Protein AF-0000000082935701 (afdb_homodimer)

Solvent-accessible surface area (backbone atoms only — not comparable to full-atom values): 13675 Å² total; per-residue (Å²): 105,69,60,59,51,46,51,50,31,22,51,53,10,19,49,43,15,54,61,69,67,45,56,77,86,45,27,63,55,6,9,49,32,9,20,53,17,44,50,48,26,49,54,32,44,73,70,68,43,54,66,47,59,21,41,17,54,14,29,18,51,18,32,39,51,16,45,51,49,17,63,75,65,72,42,70,40,62,57,29,31,47,18,21,42,45,57,72,37,47,13,37,37,44,42,46,17,55,50,21,55,68,70,64,35,52,72,61,12,50,55,27,44,50,51,33,49,48,45,51,48,21,32,37,50,12,36,52,51,24,50,51,51,52,51,51,52,50,51,51,52,50,50,51,51,55,68,74,92,106,70,62,59,50,45,52,49,31,20,50,52,9,21,49,44,16,52,60,68,66,44,55,76,86,45,27,64,54,7,8,49,30,9,20,54,18,45,51,47,25,50,53,33,43,73,72,67,42,54,67,49,58,20,41,18,53,15,30,19,51,18,32,38,51,18,46,50,49,16,64,74,66,73,42,72,41,63,55,29,30,49,18,23,42,44,55,72,36,46,12,39,37,44,41,46,17,55,50,21,53,68,68,64,37,51,72,60,13,50,55,28,42,49,51,34,50,49,45,50,47,21,33,37,50,12,37,51,50,24,49,50,51,52,51,52,52,50,50,50,52,51,50,51,52,54,69,72,94

Sequence (298 aa):
MWIQQVITSFIASAAFGVLFNAPKNSLIKCGFVGMVGWMIYFILVEYKFDLIIATYLAAFFIAFISQFFARRYKTPIIIFSVAGIIPLVPGGLAYDAMRNIVSNEYNFAIESAVKVFLISGAIAIGLVSSEVVNQVMRKIQYRFKRIEGMWIQQVITSFIASAAFGVLFNAPKNSLIKCGFVGMVGWMIYFILVEYKFDLIIATYLAAFFIAFISQFFARRYKTPIIIFSVAGIIPLVPGGLAYDAMRNIVSNEYNFAIESAVKVFLISGAIAIGLVSSEVVNQVMRKIQYRFKRIEG

pLDDT: mean 89.02, std 7.18, range [57.53, 98.31]

InterPro domains:
  IPR024528 Threonine/Serine exporter, ThrE [PF12821] (5-132)
  IPR050539 ThrE Dicarboxylate/Amino Acid Exporter [PTHR34390] (2-140)

Organism: NCBI:txid1808955

Structure (mmCIF, N/CA/C/O backbone):
data_AF-0000000082935701-model_v1
#
loop_
_entity.id
_entity.type
_entity.pdbx_description
1 polymer 'Threonine/serine exporter'
#
loop_
_atom_site.group_PDB
_atom_site.id
_atom_site.type_symbol
_atom_site.label_atom_id
_atom_site.label_alt_id
_atom_site.label_comp_id
_atom_site.label_asym_id
_atom_site.label_entity_id
_atom_site.label_seq_id
_atom_site.pdbx_PDB_ins_code
_atom_site.Cartn_x
_atom_site.Cartn_y
_atom_site.Cartn_z
_atom_site.occupancy
_atom_site.B_iso_or_equiv
_atom_site.auth_seq_id
_atom_site.auth_comp_id
_atom_site.auth_asym_id
_atom_site.auth_atom_id
_atom_site.pdbx_PDB_model_num
ATOM 1 N N . MET A 1 1 ? -9.102 -22.625 11.367 1 72.62 1 MET A N 1
ATOM 2 C CA . MET A 1 1 ? -9.008 -22.094 10.008 1 72.62 1 MET A CA 1
ATOM 3 C C . MET A 1 1 ? -9.375 -20.609 9.977 1 72.62 1 MET A C 1
ATOM 5 O O . MET A 1 1 ? -8.5 -19.75 9.805 1 72.62 1 MET A O 1
ATOM 9 N N . TRP A 1 2 ? -10.539 -20.328 10.516 1 77.62 2 TRP A N 1
ATOM 10 C CA . TRP A 1 2 ? -11.031 -18.953 10.508 1 77.62 2 TRP A CA 1
ATOM 11 C C . TRP A 1 2 ? -10.227 -18.078 11.469 1 77.62 2 TRP A C 1
ATOM 13 O O . TRP A 1 2 ? -9.875 -16.938 11.141 1 77.62 2 TRP A O 1
ATOM 23 N N . ILE A 1 3 ? -9.758 -18.766 12.516 1 83.94 3 ILE A N 1
ATOM 24 C CA . ILE A 1 3 ? -9.039 -18.016 13.539 1 83.94 3 ILE A CA 1
ATOM 25 C C . ILE A 1 3 ? -7.66 -17.609 13.016 1 83.94 3 ILE A C 1
ATOM 27 O O . ILE A 1 3 ? -7.199 -16.5 13.266 1 83.94 3 ILE A O 1
ATOM 31 N N . GLN A 1 4 ? -7.039 -18.562 12.383 1 83.44 4 GLN A N 1
ATOM 32 C CA . GLN A 1 4 ? -5.73 -18.266 11.812 1 83.44 4 GLN A CA 1
ATOM 33 C C . GLN A 1 4 ? -5.812 -17.109 10.812 1 83.44 4 GLN A C 1
ATOM 35 O O . GLN A 1 4 ? -4.926 -16.266 10.766 1 83.44 4 GLN A O 1
ATOM 40 N N . GLN A 1 5 ? -6.945 -17.062 10.117 1 84.5 5 GLN A N 1
ATOM 41 C CA . GLN A 1 5 ? -7.148 -16 9.133 1 84.5 5 GLN A CA 1
ATOM 42 C C . GLN A 1 5 ? -7.316 -14.641 9.812 1 84.5 5 GLN A C 1
ATOM 44 O O . GLN A 1 5 ? -6.773 -13.641 9.352 1 84.5 5 GLN A O 1
ATOM 49 N N . VAL A 1 6 ? -8.008 -14.734 10.859 1 91.2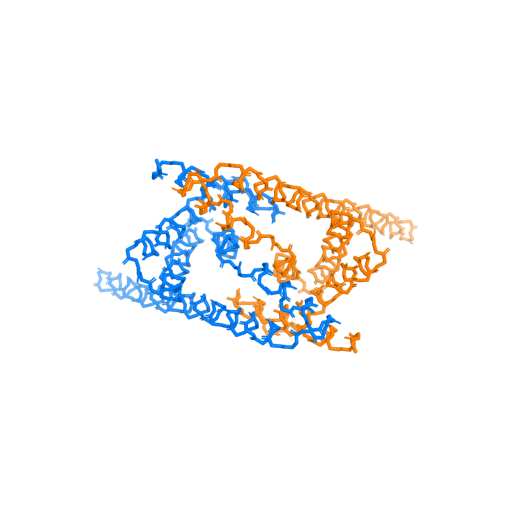5 6 VAL A N 1
ATOM 50 C CA . VAL A 1 6 ? -8.289 -13.516 11.602 1 91.25 6 VAL A CA 1
ATOM 51 C C . VAL A 1 6 ? -7 -12.977 12.219 1 91.25 6 VAL A C 1
ATOM 53 O O . VAL A 1 6 ? -6.676 -11.789 12.062 1 91.25 6 VAL A O 1
ATOM 56 N N . ILE A 1 7 ? -6.211 -13.766 12.742 1 90.56 7 ILE A N 1
ATOM 57 C CA . ILE A 1 7 ? -5.008 -13.367 13.461 1 90.56 7 ILE A CA 1
ATOM 58 C C . ILE A 1 7 ? -3.93 -12.938 12.469 1 90.56 7 ILE A C 1
ATOM 60 O O . ILE A 1 7 ? -3.311 -11.883 12.633 1 90.56 7 ILE A O 1
ATOM 64 N N . THR A 1 8 ? -3.768 -13.727 11.469 1 87.5 8 THR A N 1
ATOM 65 C CA . THR A 1 8 ? -2.699 -13.438 10.523 1 87.5 8 THR A CA 1
ATOM 66 C C . THR A 1 8 ? -3.004 -12.172 9.734 1 87.5 8 THR A C 1
ATOM 68 O O . THR A 1 8 ? -2.102 -11.383 9.438 1 87.5 8 THR A O 1
ATOM 71 N N . SER A 1 9 ? -4.305 -11.992 9.391 1 91 9 SER A N 1
ATOM 72 C CA . SER A 1 9 ? -4.656 -10.781 8.648 1 91 9 SER A CA 1
ATOM 73 C C . SER A 1 9 ? -4.535 -9.547 9.531 1 91 9 SER A C 1
ATOM 75 O O . SER A 1 9 ? -4.129 -8.477 9.062 1 91 9 SER A O 1
ATOM 77 N N . PHE A 1 10 ? -4.824 -9.688 10.812 1 94.19 10 PHE A N 1
ATOM 78 C CA . PHE A 1 10 ? -4.648 -8.586 11.758 1 94.19 10 PHE A CA 1
ATOM 79 C C . PHE A 1 10 ? -3.176 -8.211 11.875 1 94.19 10 PHE A C 1
ATOM 81 O O . PHE A 1 10 ? -2.822 -7.035 11.766 1 94.19 10 PHE A O 1
ATOM 88 N N . ILE A 1 11 ? -2.375 -9.164 12.039 1 90.5 11 ILE A N 1
ATOM 89 C CA . ILE A 1 11 ? -0.949 -8.945 12.242 1 90.5 11 ILE A CA 1
ATOM 90 C C . ILE A 1 11 ? -0.329 -8.367 10.977 1 90.5 11 ILE A C 1
ATOM 92 O O . ILE A 1 11 ? 0.47 -7.43 11.039 1 90.5 11 ILE A O 1
ATOM 96 N N . ALA A 1 12 ? -0.693 -8.984 9.82 1 87.94 12 ALA A N 1
ATOM 97 C CA . ALA A 1 12 ? -0.162 -8.508 8.547 1 87.94 12 ALA A CA 1
ATOM 98 C C . ALA A 1 12 ? -0.506 -7.039 8.32 1 87.94 12 ALA A C 1
ATOM 100 O O . ALA A 1 12 ? 0.359 -6.242 7.953 1 87.94 12 ALA A O 1
ATOM 101 N N . SER A 1 13 ? -1.731 -6.684 8.547 1 91.94 13 SER A N 1
ATOM 102 C CA . SER A 1 13 ? -2.18 -5.309 8.336 1 91.94 13 SER A CA 1
ATOM 103 C C . SER A 1 13 ? -1.521 -4.359 9.328 1 91.94 13 SER A C 1
ATOM 105 O O . SER A 1 13 ? -1.096 -3.262 8.961 1 91.94 13 SER A O 1
ATOM 107 N N . ALA A 1 14 ? -1.389 -4.766 10.562 1 93.75 14 ALA A N 1
ATOM 108 C CA . ALA A 1 14 ? -0.714 -3.949 11.57 1 93.75 14 ALA A CA 1
ATOM 109 C C . ALA A 1 14 ? 0.758 -3.752 11.219 1 93.75 14 ALA A C 1
ATOM 111 O O . ALA A 1 14 ? 1.315 -2.674 11.438 1 93.75 14 ALA A O 1
ATOM 112 N N . ALA A 1 15 ? 1.338 -4.766 10.734 1 89.38 15 ALA A N 1
ATOM 113 C CA . ALA A 1 15 ? 2.746 -4.699 10.352 1 89.38 15 ALA A CA 1
ATOM 114 C C . ALA A 1 15 ? 2.967 -3.662 9.25 1 89.38 15 ALA A C 1
ATOM 116 O O . ALA A 1 15 ? 3.9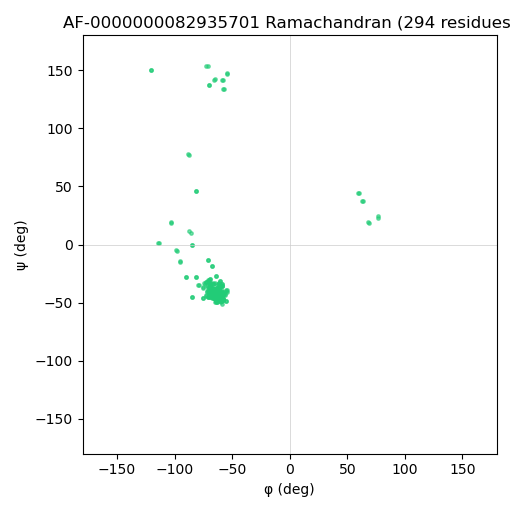69 -2.943 9.266 1 89.38 15 ALA A O 1
ATOM 117 N N . PHE A 1 16 ? 2.039 -3.57 8.336 1 87.5 16 PHE A N 1
ATOM 118 C CA . PHE A 1 16 ? 2.166 -2.572 7.285 1 87.5 16 PHE A CA 1
ATOM 119 C C . PHE A 1 16 ? 1.954 -1.169 7.836 1 87.5 16 PHE A C 1
ATOM 121 O O . PHE A 1 16 ? 2.555 -0.207 7.352 1 87.5 16 PHE A O 1
ATOM 128 N N . GLY A 1 17 ? 1.111 -1.075 8.859 1 89.31 17 GLY A N 1
ATOM 129 C CA . GLY A 1 17 ? 1.038 0.189 9.57 1 89.31 17 GLY A CA 1
ATOM 130 C C . GLY A 1 17 ? 2.369 0.621 10.156 1 89.31 17 GLY A C 1
ATOM 131 O O . GLY A 1 17 ? 2.752 1.787 10.047 1 89.31 17 GLY A O 1
ATOM 132 N N . VAL A 1 18 ? 3.045 -0.346 10.688 1 88.19 18 VAL A N 1
ATOM 133 C CA . VAL A 1 18 ? 4.352 -0.07 11.266 1 88.19 18 VAL A CA 1
ATOM 134 C C . VAL A 1 18 ? 5.34 0.318 10.164 1 88.19 18 VAL A C 1
ATOM 136 O O . VAL A 1 18 ? 6.129 1.249 10.336 1 88.19 18 VAL A O 1
ATOM 139 N N . LEU A 1 19 ? 5.254 -0.322 9.086 1 85.12 19 LEU A N 1
ATOM 140 C CA . LEU A 1 19 ? 6.156 -0.119 7.957 1 85.12 19 LEU A CA 1
ATOM 141 C C . LEU A 1 19 ? 6.055 1.308 7.43 1 85.12 19 LEU A C 1
ATOM 143 O O . LEU A 1 19 ? 7.055 1.885 6.992 1 85.12 19 LEU A O 1
ATOM 147 N N . PHE A 1 20 ? 4.898 1.834 7.52 1 83.56 20 PHE A N 1
ATOM 148 C CA . PHE A 1 20 ? 4.688 3.166 6.965 1 83.56 20 PHE A CA 1
ATOM 149 C C . PHE A 1 20 ? 4.652 4.215 8.07 1 83.56 20 PHE A C 1
ATOM 151 O O . PHE A 1 20 ? 4.098 5.301 7.883 1 83.56 20 PHE A O 1
ATOM 158 N N . ASN A 1 21 ? 5.184 3.836 9.203 1 83 21 ASN A N 1
ATOM 159 C CA . ASN A 1 21 ? 5.391 4.738 10.336 1 83 21 ASN A CA 1
ATOM 160 C C . ASN A 1 21 ? 4.07 5.281 10.867 1 83 21 ASN A C 1
ATOM 162 O O . ASN A 1 21 ? 3.975 6.457 11.227 1 83 21 ASN A O 1
ATOM 166 N N . ALA A 1 22 ? 3.086 4.449 10.867 1 86.31 22 ALA A N 1
ATOM 167 C CA . ALA A 1 22 ? 1.828 4.832 11.508 1 86.31 22 ALA A CA 1
ATOM 168 C C . ALA A 1 22 ? 2.006 5 13.016 1 86.31 22 ALA A C 1
ATOM 170 O O . ALA A 1 22 ? 2.773 4.266 13.641 1 86.31 22 ALA A O 1
ATOM 171 N N . PRO A 1 23 ? 1.3 6.027 13.539 1 88.38 23 PRO A N 1
ATOM 172 C CA . PRO A 1 23 ? 1.391 6.199 14.992 1 88.38 23 PRO A CA 1
ATOM 173 C C . PRO A 1 23 ? 1.025 4.934 15.758 1 88.38 23 PRO A C 1
ATOM 175 O O . PRO A 1 23 ? 0.127 4.191 15.352 1 88.38 23 PRO A O 1
ATOM 178 N N . LYS A 1 24 ? 1.647 4.719 16.891 1 90.69 24 LYS A N 1
ATOM 179 C CA . LYS A 1 24 ? 1.489 3.514 17.703 1 90.69 24 LYS A CA 1
ATOM 180 C C . LYS A 1 24 ? 0.023 3.271 18.047 1 90.69 24 LYS A C 1
ATOM 182 O O . LYS A 1 24 ? -0.449 2.133 18.016 1 90.69 24 LYS A O 1
ATOM 187 N N . ASN A 1 25 ? -0.672 4.328 18.328 1 92.31 25 ASN A N 1
ATOM 188 C CA . ASN A 1 25 ? -2.074 4.211 18.719 1 92.31 25 ASN A CA 1
ATOM 189 C C . ASN A 1 25 ? -2.951 3.809 17.531 1 92.31 25 ASN A C 1
ATOM 191 O O . ASN A 1 25 ? -4.09 3.371 17.719 1 92.31 25 ASN A O 1
ATOM 195 N N . SER A 1 26 ? -2.412 3.895 16.328 1 94.12 26 SER A N 1
ATOM 196 C CA . SER A 1 26 ? -3.191 3.605 15.133 1 94.12 26 SER A CA 1
ATOM 197 C C . SER A 1 26 ? -2.949 2.182 14.648 1 94.12 26 SER A C 1
ATOM 199 O O . SER A 1 26 ? -3.695 1.672 13.812 1 94.12 26 SER A O 1
ATOM 201 N N . LEU A 1 27 ? -2.025 1.479 15.273 1 95.31 27 LEU A N 1
ATOM 202 C CA . LEU A 1 27 ? -1.603 0.181 14.758 1 95.31 27 LEU A CA 1
ATOM 203 C C . LEU A 1 27 ? -2.691 -0.866 14.961 1 95.31 27 LEU A C 1
ATOM 205 O O . LEU A 1 27 ? -2.922 -1.709 14.094 1 95.31 27 LEU A O 1
ATOM 209 N N . ILE A 1 28 ? -3.297 -0.764 16.109 1 96.56 28 ILE A N 1
ATOM 210 C CA . ILE A 1 28 ? -4.383 -1.7 16.375 1 96.56 28 ILE A CA 1
ATOM 211 C C . ILE A 1 28 ? -5.531 -1.455 15.406 1 96.56 28 ILE A C 1
ATOM 213 O O . ILE A 1 28 ? -6.145 -2.402 14.906 1 96.56 28 ILE A O 1
ATOM 217 N N . LYS A 1 29 ? -5.75 -0.181 15.148 1 97.12 29 LYS A N 1
ATOM 218 C CA . LYS A 1 29 ? -6.809 0.191 14.211 1 97.12 29 LYS A CA 1
ATOM 219 C C . LYS A 1 29 ? -6.469 -0.255 12.789 1 97.12 29 LYS A C 1
ATOM 221 O O . LYS A 1 29 ? -7.344 -0.71 12.055 1 97.12 29 LYS A O 1
ATOM 226 N N . CYS A 1 30 ? -5.238 -0.169 12.438 1 96.31 30 CYS A N 1
ATOM 227 C CA . CYS A 1 30 ? -4.785 -0.656 11.133 1 96.31 30 CYS A CA 1
ATOM 228 C C . CYS A 1 30 ? -5.008 -2.158 11.008 1 96.31 30 CYS A C 1
ATOM 230 O O . CYS A 1 30 ? -5.496 -2.631 9.977 1 96.31 30 CYS A O 1
ATOM 232 N N . GLY A 1 31 ? -4.613 -2.861 12.094 1 96.75 31 GLY A N 1
ATOM 233 C CA . GLY A 1 31 ? -4.828 -4.297 12.109 1 96.75 31 GLY A CA 1
ATOM 234 C C . GLY A 1 31 ? -6.289 -4.684 11.953 1 96.75 31 GLY A C 1
ATOM 235 O O . GLY A 1 31 ? -6.617 -5.605 11.203 1 96.75 31 GLY A O 1
ATOM 236 N N . PHE A 1 32 ? -7.102 -3.945 12.648 1 97.69 32 PHE A N 1
ATOM 237 C CA . PHE A 1 32 ? -8.531 -4.234 12.625 1 97.69 32 PHE A CA 1
ATOM 238 C C . PHE A 1 32 ? -9.102 -4.012 11.227 1 97.69 32 PHE A C 1
ATOM 240 O O . PHE A 1 32 ? -9.859 -4.844 10.719 1 97.69 32 PHE A O 1
ATOM 247 N N . VAL A 1 33 ? -8.766 -2.92 10.633 1 97.56 33 VAL A N 1
ATOM 248 C CA . VAL A 1 33 ? -9.266 -2.557 9.312 1 97.56 33 VAL A CA 1
ATOM 249 C C . VAL A 1 33 ? -8.867 -3.627 8.297 1 97.56 33 VAL A C 1
ATOM 251 O O . VAL A 1 33 ? -9.695 -4.082 7.504 1 97.56 33 VAL A O 1
ATOM 254 N N . GLY A 1 34 ? -7.609 -4.016 8.344 1 95.5 34 GLY A N 1
ATOM 255 C CA . GLY A 1 34 ? -7.133 -5.043 7.43 1 95.5 34 GLY A CA 1
ATOM 256 C C . GLY A 1 34 ? -7.766 -6.398 7.672 1 95.5 34 GLY A C 1
ATOM 257 O O . GLY A 1 34 ? -8.078 -7.125 6.727 1 95.5 34 GLY A O 1
ATOM 258 N N . MET A 1 35 ? -7.91 -6.703 8.906 1 95.81 35 MET A N 1
ATOM 259 C CA . MET A 1 35 ? -8.531 -7.965 9.289 1 95.81 35 MET A CA 1
ATOM 260 C C . MET A 1 35 ? -9.953 -8.055 8.734 1 95.81 35 MET A C 1
ATOM 262 O O . MET A 1 35 ? -10.336 -9.078 8.148 1 95.81 35 MET A O 1
ATOM 266 N N . VAL A 1 36 ? -10.727 -7.02 8.93 1 97.12 36 VAL A N 1
ATOM 267 C CA . VAL A 1 36 ? -12.102 -7.004 8.453 1 97.12 36 VAL A CA 1
ATOM 268 C C . VAL A 1 36 ? -12.133 -7.125 6.934 1 97.12 36 VAL A C 1
ATOM 270 O O . VAL A 1 36 ? -12.891 -7.926 6.383 1 97.12 36 VAL A O 1
ATOM 273 N N . GLY A 1 37 ? -11.305 -6.316 6.289 1 96.44 37 GLY A N 1
ATOM 274 C CA . GLY A 1 37 ? -11.234 -6.387 4.836 1 96.44 37 GLY A CA 1
ATOM 275 C C . GLY A 1 37 ? -10.867 -7.762 4.32 1 96.44 37 GLY A C 1
ATOM 276 O O . GLY A 1 37 ? -11.508 -8.281 3.402 1 96.44 37 GLY A O 1
ATOM 277 N N . TRP A 1 38 ? -9.922 -8.375 4.973 1 92.38 38 TRP A N 1
ATOM 278 C CA . TRP A 1 38 ? -9.453 -9.688 4.559 1 92.38 38 TRP A CA 1
ATOM 279 C C . TRP A 1 38 ? -10.531 -10.742 4.789 1 92.38 38 TRP A C 1
ATOM 281 O O . TRP A 1 38 ? -10.758 -11.609 3.938 1 92.38 38 TRP A O 1
ATOM 291 N N . MET A 1 39 ? -11.117 -10.688 5.887 1 93.88 39 MET A N 1
ATOM 292 C CA . MET A 1 39 ? -12.141 -11.672 6.207 1 93.88 39 MET A CA 1
ATOM 293 C C . MET A 1 39 ? -13.305 -11.594 5.223 1 93.88 39 MET A C 1
ATOM 295 O O . MET A 1 39 ? -13.844 -12.617 4.812 1 93.88 39 MET A O 1
ATOM 299 N N . ILE A 1 40 ? -13.688 -10.375 4.812 1 96.19 40 ILE A N 1
ATOM 300 C CA . ILE A 1 40 ? -14.742 -10.195 3.822 1 96.19 40 ILE A CA 1
ATOM 301 C C . ILE A 1 40 ? -14.312 -10.805 2.49 1 96.19 40 ILE A C 1
ATOM 303 O O . ILE A 1 40 ? -15.062 -11.57 1.88 1 96.19 40 ILE A O 1
ATOM 307 N N . TYR A 1 41 ? -13.117 -10.445 2.129 1 93.75 41 TYR A N 1
ATOM 308 C CA . TYR A 1 41 ? -12.57 -10.984 0.888 1 93.75 41 TYR A CA 1
ATOM 309 C C . TYR A 1 41 ? -12.531 -12.508 0.928 1 93.75 41 TYR A C 1
ATOM 311 O O . TYR A 1 41 ? -13 -13.172 0.006 1 93.75 41 TYR A O 1
ATOM 319 N N . PHE A 1 42 ? -12.047 -13.055 1.974 1 89.88 42 PHE A N 1
ATOM 320 C CA . PHE A 1 42 ? -11.836 -14.492 2.123 1 89.88 42 PHE A CA 1
ATOM 321 C C . PHE A 1 42 ? -13.172 -15.234 2.102 1 89.88 42 PHE A C 1
ATOM 323 O O . PHE A 1 42 ? -13.305 -16.25 1.413 1 89.88 42 PHE A O 1
ATOM 330 N N . ILE A 1 43 ? -14.086 -14.781 2.885 1 92.44 43 ILE A N 1
ATOM 331 C CA . ILE A 1 43 ? -15.383 -15.438 2.984 1 92.44 43 ILE A CA 1
ATOM 332 C C . ILE A 1 43 ? -16.078 -15.43 1.62 1 92.44 43 ILE A C 1
ATOM 334 O O . ILE A 1 43 ? -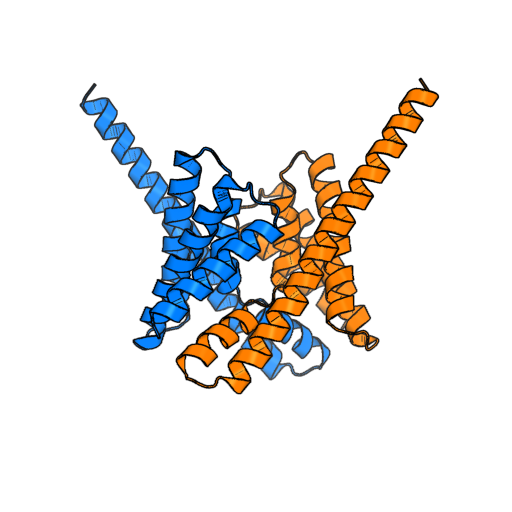16.609 -16.438 1.187 1 92.44 43 ILE A O 1
ATOM 338 N N . LEU A 1 44 ? -16 -14.352 0.909 1 94.25 44 LEU A N 1
ATOM 339 C CA . LEU A 1 44 ? -16.656 -14.242 -0.387 1 94.25 44 LEU A CA 1
ATOM 340 C C . LEU A 1 44 ? -15.992 -15.148 -1.417 1 94.25 44 LEU A C 1
ATOM 342 O O . LEU A 1 44 ? -16.672 -15.789 -2.217 1 94.25 44 LEU A O 1
ATOM 346 N N . VAL A 1 45 ? -14.727 -15.172 -1.36 1 87.94 45 VAL A N 1
ATOM 347 C CA . VAL A 1 45 ? -14 -16.016 -2.301 1 87.94 45 VAL A CA 1
ATOM 348 C C . VAL A 1 45 ? -14.273 -17.484 -1.989 1 87.94 45 VAL A C 1
ATOM 350 O O . VAL A 1 45 ? -14.398 -18.312 -2.9 1 87.94 45 VAL A O 1
ATOM 353 N N . GLU A 1 46 ? -14.32 -17.812 -0.71 1 85.62 46 GLU A N 1
ATOM 354 C CA . GLU A 1 46 ? -14.617 -19.188 -0.298 1 85.62 46 GLU A CA 1
ATOM 355 C C . GLU A 1 46 ? -16 -19.609 -0.752 1 85.62 46 GLU A C 1
ATOM 357 O O . GLU A 1 46 ? -16.234 -20.781 -1.077 1 85.62 46 GLU A O 1
ATOM 362 N N . TYR A 1 47 ? -16.906 -18.672 -0.759 1 91.75 47 TYR A N 1
ATOM 363 C CA . TYR A 1 47 ? -18.266 -18.953 -1.194 1 91.75 47 TYR A CA 1
ATOM 364 C C . TYR A 1 47 ? -18.391 -18.812 -2.705 1 91.75 47 TYR A C 1
ATOM 366 O O . TYR A 1 47 ? -19.5 -18.641 -3.221 1 91.75 47 TYR A O 1
ATOM 374 N N . LYS A 1 48 ? -17.266 -18.672 -3.449 1 90.06 48 LYS A N 1
ATOM 375 C CA . LYS A 1 48 ? -17.141 -18.75 -4.902 1 90.06 48 LYS A CA 1
ATOM 376 C C . LYS A 1 48 ? -17.641 -17.484 -5.57 1 90.06 48 LYS A C 1
ATOM 378 O O . LYS A 1 48 ? -18.094 -17.516 -6.715 1 90.06 48 LYS A O 1
ATOM 383 N N . PHE A 1 49 ? -17.609 -16.438 -4.816 1 90.69 49 PHE A N 1
ATOM 384 C CA . PHE A 1 49 ? -17.844 -15.156 -5.465 1 90.69 49 PHE A CA 1
ATOM 385 C C . PHE A 1 49 ? -16.641 -14.758 -6.316 1 90.69 49 PHE A C 1
ATOM 387 O O . PHE A 1 49 ? -15.531 -15.242 -6.094 1 90.69 49 PHE A O 1
ATOM 394 N N . ASP A 1 50 ? -16.891 -14 -7.297 1 93.69 50 ASP A N 1
ATOM 395 C CA . ASP A 1 50 ? -15.844 -13.445 -8.148 1 93.69 50 ASP A CA 1
ATOM 396 C C . ASP A 1 50 ? -14.852 -12.625 -7.336 1 93.69 50 ASP A C 1
ATOM 398 O O . ASP A 1 50 ? -15.234 -11.914 -6.406 1 93.69 50 ASP A O 1
ATOM 402 N N . LEU A 1 51 ? -13.578 -12.766 -7.738 1 90 51 LEU A N 1
ATOM 403 C CA . LEU A 1 51 ? -12.492 -12.062 -7.066 1 90 51 LEU A CA 1
ATOM 404 C C . LEU A 1 51 ? -12.695 -10.555 -7.117 1 90 51 LEU A C 1
ATOM 406 O O . LEU A 1 51 ? -12.359 -9.844 -6.172 1 90 51 LEU A O 1
ATOM 410 N N . ILE A 1 52 ? -13.211 -10.109 -8.172 1 93.94 52 ILE A N 1
ATOM 411 C CA . ILE A 1 52 ? -13.406 -8.68 -8.383 1 93.94 52 ILE A CA 1
ATOM 412 C C . ILE A 1 52 ? -14.461 -8.148 -7.406 1 93.94 52 ILE A C 1
ATOM 414 O O . ILE A 1 52 ? -14.266 -7.109 -6.777 1 93.94 52 ILE A O 1
ATOM 418 N N . ILE A 1 53 ? -15.508 -8.898 -7.227 1 96.19 53 ILE A N 1
ATOM 419 C CA . ILE A 1 53 ? -16.578 -8.516 -6.316 1 96.19 53 ILE A CA 1
ATOM 420 C C . ILE A 1 53 ? -16.078 -8.57 -4.875 1 96.19 53 ILE A C 1
ATOM 422 O O . ILE A 1 53 ? -16.375 -7.68 -4.074 1 96.19 53 ILE A O 1
ATOM 426 N N . ALA A 1 54 ? -15.344 -9.641 -4.602 1 96.06 54 ALA A N 1
ATOM 427 C CA . ALA A 1 54 ? -14.789 -9.797 -3.26 1 96.06 54 ALA A CA 1
ATOM 428 C C . ALA A 1 54 ? -13.852 -8.641 -2.92 1 96.06 54 ALA A C 1
ATOM 430 O O . ALA A 1 54 ? -13.906 -8.094 -1.815 1 96.06 54 ALA A O 1
ATOM 431 N N . THR A 1 55 ? -13.039 -8.273 -3.898 1 95.5 55 THR A N 1
ATOM 432 C CA . THR A 1 55 ? -12.102 -7.172 -3.709 1 95.5 55 THR A CA 1
ATOM 433 C C . THR A 1 55 ? -12.844 -5.848 -3.545 1 95.5 55 THR A C 1
ATOM 435 O O . THR A 1 55 ? -12.484 -5.027 -2.701 1 95.5 55 THR A O 1
ATOM 438 N N . TYR A 1 56 ? -13.867 -5.668 -4.32 1 97.44 56 TYR A N 1
ATOM 439 C CA . TYR A 1 56 ? -14.68 -4.457 -4.246 1 97.44 56 TYR A CA 1
ATOM 440 C C . TYR A 1 56 ? -15.281 -4.293 -2.855 1 97.44 56 TYR A C 1
ATOM 442 O O . TYR A 1 56 ? -15.141 -3.236 -2.234 1 97.44 56 TYR A O 1
ATOM 450 N N . LEU A 1 57 ? -15.891 -5.324 -2.355 1 98.06 57 LEU A N 1
ATOM 451 C CA . LEU A 1 57 ? -16.578 -5.254 -1.068 1 98.06 57 LEU A CA 1
ATOM 452 C C . LEU A 1 57 ? -15.578 -5.102 0.072 1 98.06 57 LEU A C 1
ATOM 454 O O . LEU A 1 57 ? -15.82 -4.359 1.024 1 98.06 57 LEU A O 1
ATOM 458 N N . ALA A 1 58 ? -14.484 -5.824 -0.029 1 97.81 58 ALA A N 1
ATOM 459 C CA . ALA A 1 58 ? -13.438 -5.688 0.983 1 97.81 58 ALA A CA 1
ATOM 460 C C . ALA A 1 58 ? -12.906 -4.258 1.035 1 97.81 58 ALA A C 1
ATOM 462 O O . ALA A 1 58 ? -12.812 -3.664 2.111 1 97.81 58 ALA A O 1
ATOM 463 N N . ALA A 1 59 ? -12.602 -3.723 -0.153 1 97.38 59 ALA A N 1
ATOM 464 C CA . ALA A 1 59 ? -12.086 -2.361 -0.235 1 97.38 59 ALA A CA 1
ATOM 465 C C . ALA A 1 59 ? -13.109 -1.352 0.281 1 97.38 59 ALA A C 1
ATOM 467 O O . ALA A 1 59 ? -12.742 -0.372 0.937 1 97.38 59 ALA A O 1
ATOM 468 N N . PHE A 1 60 ? -14.352 -1.613 -0.008 1 98 60 PHE A N 1
ATOM 469 C CA . PHE A 1 60 ? -15.438 -0.751 0.46 1 98 60 PHE A CA 1
ATOM 470 C C . PHE A 1 60 ? -15.453 -0.687 1.983 1 98 60 PHE A C 1
ATOM 472 O O . PHE A 1 60 ? -15.477 0.4 2.564 1 98 60 PHE A O 1
ATOM 479 N N . PHE A 1 61 ? -15.383 -1.766 2.59 1 98.31 61 PHE A N 1
ATOM 480 C CA . PHE A 1 61 ? -15.492 -1.804 4.043 1 98.31 61 PHE A CA 1
ATOM 481 C C . PHE A 1 61 ? -14.211 -1.306 4.695 1 98.31 61 PHE A C 1
ATOM 483 O O . PHE A 1 61 ? -14.25 -0.688 5.762 1 98.31 61 PHE A O 1
ATOM 490 N N . ILE A 1 62 ? -13.078 -1.646 4.078 1 97.88 62 ILE A N 1
ATOM 491 C CA . ILE A 1 62 ? -11.82 -1.093 4.562 1 97.88 62 ILE A CA 1
ATOM 492 C C . ILE A 1 62 ? -11.898 0.432 4.594 1 97.88 62 ILE A C 1
ATOM 494 O O . ILE A 1 62 ? -11.594 1.057 5.613 1 97.88 62 ILE A O 1
ATOM 498 N N . ALA A 1 63 ? -12.359 0.991 3.482 1 97.12 63 ALA A N 1
ATOM 499 C CA . ALA A 1 63 ? -12.445 2.445 3.375 1 97.12 63 ALA A CA 1
ATOM 500 C C . ALA A 1 63 ? -13.484 3.004 4.34 1 97.12 63 ALA A C 1
ATOM 502 O O . ALA A 1 63 ? -13.273 4.055 4.949 1 97.12 63 ALA A O 1
ATOM 503 N N . PHE A 1 64 ? -14.516 2.344 4.477 1 97.56 64 PHE A N 1
ATOM 504 C CA . PHE A 1 64 ? -15.602 2.783 5.344 1 97.56 64 PHE A CA 1
ATOM 505 C C . PHE A 1 64 ? -15.141 2.852 6.797 1 97.56 64 PHE A C 1
ATOM 507 O O . PHE A 1 64 ? -15.336 3.867 7.469 1 97.56 64 PHE A O 1
ATOM 514 N N . ILE A 1 65 ? -14.531 1.854 7.27 1 97.75 65 ILE A N 1
ATOM 515 C CA . ILE A 1 65 ? -14.047 1.797 8.641 1 97.75 65 ILE A CA 1
ATOM 516 C C . ILE A 1 65 ? -12.906 2.787 8.828 1 97.75 65 ILE A C 1
ATOM 518 O O . ILE A 1 65 ? -12.781 3.41 9.883 1 97.75 65 ILE A O 1
ATOM 522 N N . SER A 1 66 ? -12.047 2.854 7.789 1 96.88 66 SER A N 1
ATOM 523 C CA . SER A 1 66 ? -10.93 3.793 7.844 1 96.88 66 SER A CA 1
ATOM 524 C C . SER A 1 66 ? -11.422 5.227 8.008 1 96.88 66 SER A C 1
ATOM 526 O O . SER A 1 66 ? -10.82 6.02 8.734 1 96.88 66 SER A O 1
ATOM 528 N N . GLN A 1 67 ? -12.516 5.5 7.277 1 95.06 67 GLN A N 1
ATOM 529 C CA . GLN A 1 67 ? -13.094 6.832 7.398 1 95.06 67 GLN A CA 1
ATOM 530 C C . GLN A 1 67 ? -13.625 7.07 8.812 1 95.06 67 GLN A C 1
ATOM 532 O O . GLN A 1 67 ? -13.461 8.156 9.367 1 95.06 67 GLN A O 1
ATOM 537 N N . PHE A 1 68 ? -14.25 6.145 9.281 1 95.12 68 PHE A N 1
ATOM 538 C CA . PHE A 1 68 ? -14.773 6.23 10.641 1 95.12 68 PHE A CA 1
ATOM 539 C C . PHE A 1 68 ? -13.648 6.461 11.641 1 95.12 68 PHE A C 1
ATOM 541 O O . PHE A 1 68 ? -13.75 7.344 12.5 1 95.12 68 PHE A O 1
ATOM 548 N N . PHE A 1 69 ? -12.57 5.703 11.547 1 95.88 69 PHE A N 1
ATOM 549 C CA . PHE A 1 69 ? -11.43 5.848 12.445 1 95.88 69 PHE A CA 1
ATOM 550 C C . PHE A 1 69 ? -10.766 7.203 12.258 1 95.88 69 PHE A C 1
ATOM 552 O O . PHE A 1 69 ? -10.352 7.84 13.234 1 95.88 69 PHE A O 1
ATOM 559 N N . ALA A 1 70 ? -10.664 7.609 11.016 1 93.44 70 ALA A N 1
ATOM 560 C CA . ALA A 1 70 ? -10.031 8.891 10.727 1 93.44 70 ALA A CA 1
ATOM 561 C C . ALA A 1 70 ? -10.766 10.039 11.406 1 93.44 70 ALA A C 1
ATOM 563 O O . ALA A 1 70 ? -10.141 10.938 11.977 1 93.44 70 ALA A O 1
ATOM 564 N N . ARG A 1 71 ? -12.031 10 11.359 1 90.75 71 ARG A N 1
ATOM 565 C CA . ARG A 1 71 ? -12.852 11.031 11.969 1 90.75 71 ARG A CA 1
ATOM 566 C C . ARG A 1 71 ? -12.805 10.945 13.492 1 90.75 71 ARG A C 1
ATOM 568 O O . ARG A 1 71 ? -12.633 11.961 14.172 1 90.75 71 ARG A O 1
ATOM 575 N N . ARG A 1 72 ? -12.93 9.789 13.938 1 92.62 72 ARG A N 1
ATOM 576 C CA . ARG A 1 72 ? -13.023 9.578 15.375 1 92.62 72 ARG A CA 1
ATOM 577 C C . ARG A 1 72 ? -11.711 9.938 16.062 1 92.62 72 ARG A C 1
ATOM 579 O O . ARG A 1 72 ? -11.711 10.477 17.172 1 92.62 72 ARG A O 1
ATOM 586 N N . TYR A 1 73 ? -10.617 9.695 15.375 1 93.12 73 TYR A N 1
ATOM 587 C CA . TYR A 1 73 ? -9.32 9.867 16.031 1 93.12 73 TYR A CA 1
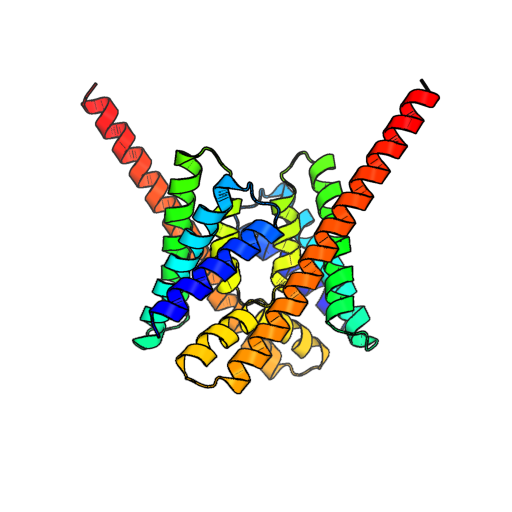ATOM 588 C C . TYR A 1 73 ? -8.539 11.016 15.414 1 93.12 73 TYR A C 1
ATOM 590 O O . TYR A 1 73 ? -7.363 11.219 15.727 1 93.12 73 TYR A O 1
ATOM 598 N N . LYS A 1 74 ? -9.07 11.664 14.477 1 91 74 LYS A N 1
ATOM 599 C CA . LYS A 1 74 ? -8.5 12.844 13.852 1 91 74 LYS A CA 1
ATOM 600 C C . LYS A 1 74 ? -7.145 12.531 13.219 1 91 74 LYS A C 1
ATOM 602 O O . LYS A 1 74 ? -6.156 13.219 13.484 1 91 74 LYS A O 1
ATOM 607 N N . THR A 1 75 ? -7.117 11.445 12.555 1 89.25 75 THR A N 1
ATOM 608 C CA . THR A 1 75 ? -5.91 10.992 11.867 1 89.25 75 THR A CA 1
ATOM 609 C C . THR A 1 75 ? -6.168 10.852 10.367 1 89.25 75 THR A C 1
ATOM 611 O O . THR A 1 75 ? -7.301 10.609 9.953 1 89.25 75 THR A O 1
ATOM 614 N N . PRO A 1 76 ? -5.137 11.062 9.594 1 86.62 76 PRO A N 1
ATOM 615 C CA . PRO A 1 76 ? -5.34 10.906 8.148 1 86.62 76 PRO A CA 1
ATOM 616 C C . PRO A 1 76 ? -5.852 9.516 7.77 1 86.62 76 PRO A C 1
ATOM 618 O O . PRO A 1 76 ? -5.312 8.508 8.234 1 86.62 76 PRO A O 1
ATOM 621 N N . ILE A 1 77 ? -6.867 9.461 6.914 1 91.12 77 ILE A N 1
ATOM 622 C CA . ILE A 1 77 ? -7.555 8.242 6.508 1 91.12 77 ILE A CA 1
ATOM 623 C C . ILE A 1 77 ? -6.566 7.289 5.836 1 91.12 77 ILE A C 1
ATOM 625 O O . ILE A 1 77 ? -6.691 6.066 5.953 1 91.12 77 ILE A O 1
ATOM 629 N N . ILE A 1 78 ? -5.562 7.816 5.16 1 88.62 78 ILE A N 1
ATOM 630 C CA . ILE A 1 78 ? -4.637 7.051 4.332 1 88.62 78 ILE A CA 1
ATOM 631 C C . ILE A 1 78 ? -3.846 6.082 5.211 1 88.62 78 ILE A C 1
ATOM 633 O O . ILE A 1 78 ? -3.467 4.996 4.762 1 88.62 78 ILE A O 1
ATOM 637 N N . ILE A 1 79 ? -3.658 6.383 6.438 1 89.31 79 ILE A N 1
ATOM 638 C CA . ILE A 1 79 ? -2.904 5.551 7.367 1 89.31 79 ILE A CA 1
ATOM 639 C C . ILE A 1 79 ? -3.615 4.211 7.559 1 89.31 79 ILE A C 1
ATOM 641 O O . ILE A 1 79 ? -2.98 3.156 7.543 1 89.31 79 ILE A O 1
ATOM 645 N N . PHE A 1 80 ? -4.918 4.262 7.668 1 93.94 80 PHE A N 1
ATOM 646 C CA . PHE A 1 80 ? -5.711 3.068 7.945 1 93.94 80 PHE A CA 1
ATOM 647 C C . PHE A 1 80 ? -6.02 2.314 6.656 1 93.94 80 PHE A C 1
ATOM 649 O O . PHE A 1 80 ? -5.883 1.09 6.602 1 93.94 80 PHE A O 1
ATOM 656 N N . SER A 1 81 ? -6.426 3.066 5.641 1 94.19 81 SER A N 1
ATOM 657 C CA . SER A 1 81 ? -6.879 2.426 4.414 1 94.19 81 SER A CA 1
ATOM 658 C C . SER A 1 81 ? -5.73 1.722 3.697 1 94.19 81 SER A C 1
ATOM 660 O O . SER A 1 81 ? -5.906 0.628 3.156 1 94.19 81 SER A O 1
ATOM 662 N N . VAL A 1 82 ? -4.574 2.289 3.686 1 91.25 82 VAL A N 1
ATOM 663 C CA . VAL A 1 82 ? -3.424 1.704 3.004 1 91.25 82 VAL A CA 1
ATOM 664 C C . VAL A 1 82 ? -3.02 0.405 3.695 1 91.25 82 VAL A C 1
ATOM 666 O O . VAL A 1 82 ? -2.805 -0.616 3.037 1 91.25 82 VAL A O 1
ATOM 669 N N . ALA A 1 83 ? -2.961 0.461 4.996 1 90.75 83 ALA A N 1
ATOM 670 C CA . ALA A 1 83 ? -2.594 -0.726 5.766 1 90.75 83 ALA A CA 1
ATOM 671 C C . ALA A 1 83 ? -3.564 -1.873 5.5 1 90.75 83 ALA A C 1
ATOM 673 O O . ALA A 1 83 ? -3.164 -3.039 5.469 1 90.75 83 ALA A O 1
ATOM 674 N N . GLY A 1 84 ? -4.781 -1.536 5.324 1 93.12 84 GLY A N 1
ATOM 675 C CA . GLY A 1 84 ? -5.801 -2.553 5.109 1 93.12 84 GLY A CA 1
ATOM 676 C C . GLY A 1 84 ? -5.863 -3.045 3.678 1 93.12 84 GLY A C 1
ATOM 677 O O . GLY A 1 84 ? -6.215 -4.199 3.426 1 93.12 84 GLY A O 1
ATOM 678 N N . ILE A 1 85 ? -5.484 -2.205 2.719 1 92.5 85 ILE A N 1
ATOM 679 C CA . ILE A 1 85 ? -5.668 -2.518 1.305 1 92.5 85 ILE A CA 1
ATOM 680 C C . ILE A 1 85 ? -4.441 -3.254 0.775 1 92.5 85 ILE A C 1
ATOM 682 O O . ILE A 1 85 ? -4.547 -4.078 -0.134 1 92.5 85 ILE A O 1
ATOM 686 N N . ILE A 1 86 ? -3.326 -3.037 1.334 1 87.44 86 ILE A N 1
ATOM 687 C CA . ILE A 1 86 ? -2.049 -3.523 0.825 1 87.44 86 ILE A CA 1
ATOM 688 C C . ILE A 1 86 ? -2.105 -5.039 0.649 1 87.44 86 ILE A C 1
ATOM 690 O O . ILE A 1 86 ? -1.716 -5.566 -0.396 1 87.44 86 ILE A O 1
ATOM 694 N N . PRO A 1 87 ? -2.715 -5.762 1.552 1 82.38 87 PRO A N 1
ATOM 695 C CA . PRO A 1 87 ? -2.768 -7.211 1.362 1 82.38 87 PRO A CA 1
ATOM 696 C C . PRO A 1 87 ? -3.639 -7.621 0.178 1 82.38 87 PRO A C 1
ATOM 698 O O . PRO A 1 87 ? -3.512 -8.742 -0.328 1 82.38 87 PRO A O 1
ATOM 701 N N . LEU A 1 88 ? -4.48 -6.738 -0.239 1 84.75 88 LEU A N 1
ATOM 702 C CA . LEU A 1 88 ? -5.406 -7.023 -1.327 1 84.75 88 LEU A CA 1
ATOM 703 C C . LEU A 1 88 ? -4.848 -6.543 -2.662 1 84.75 88 LEU A C 1
ATOM 705 O O . LEU A 1 88 ? -5.367 -6.898 -3.723 1 84.75 88 LEU A O 1
ATOM 709 N N . VAL A 1 89 ? -3.799 -5.695 -2.588 1 81.88 89 VAL A N 1
ATOM 710 C CA . VAL A 1 89 ? -3.244 -5.074 -3.785 1 81.88 89 VAL A CA 1
ATOM 711 C C . VAL A 1 89 ? -2.525 -6.121 -4.629 1 81.88 89 VAL A C 1
ATOM 713 O O . VAL A 1 89 ? -1.813 -6.977 -4.094 1 81.88 89 VAL A O 1
ATOM 716 N N . PRO A 1 90 ? -2.699 -6.074 -5.824 1 77.88 90 PRO A N 1
ATOM 717 C CA . PRO A 1 90 ? -2.078 -7.039 -6.73 1 77.88 90 PRO A CA 1
ATOM 718 C C . PRO A 1 90 ? -0.629 -6.691 -7.062 1 77.88 90 PRO A C 1
ATOM 720 O O . PRO A 1 90 ? -0.24 -6.707 -8.234 1 77.88 90 PRO A O 1
ATOM 723 N N . GLY A 1 91 ? 0.138 -6.352 -6.09 1 70.94 91 GLY A N 1
ATOM 724 C CA . GLY A 1 91 ? 1.53 -5.98 -6.293 1 70.94 91 GLY A CA 1
ATOM 725 C C . GLY A 1 91 ? 2.334 -7.055 -7.004 1 70.94 91 GLY A C 1
ATOM 726 O O . GLY A 1 91 ? 3.057 -6.762 -7.961 1 70.94 91 GLY A O 1
ATOM 727 N N . GLY A 1 92 ? 2.125 -8.312 -6.605 1 72.44 92 GLY A N 1
ATOM 728 C CA . GLY A 1 92 ? 2.783 -9.43 -7.273 1 72.44 92 GLY A CA 1
ATOM 729 C C . GLY A 1 92 ? 2.391 -9.57 -8.734 1 72.44 92 GLY A C 1
ATOM 730 O O . GLY A 1 92 ? 3.242 -9.812 -9.586 1 72.44 92 GLY A O 1
ATOM 731 N N . LEU A 1 93 ? 1.137 -9.352 -8.906 1 73.94 93 LEU A N 1
ATOM 732 C CA . LEU A 1 93 ? 0.651 -9.422 -10.273 1 73.94 93 LEU A CA 1
ATOM 733 C C . LEU A 1 93 ? 1.2 -8.266 -11.109 1 73.94 93 LEU A C 1
ATOM 735 O O . LEU A 1 93 ? 1.51 -8.438 -12.289 1 73.94 93 LEU A O 1
ATOM 739 N N . ALA A 1 94 ? 1.244 -7.145 -10.469 1 76.5 94 ALA A N 1
ATOM 740 C CA . ALA A 1 94 ? 1.819 -5.992 -11.156 1 76.5 94 ALA A CA 1
ATOM 741 C C . ALA A 1 94 ? 3.291 -6.227 -11.484 1 76.5 94 ALA A C 1
ATOM 743 O O . ALA A 1 94 ? 3.738 -5.93 -12.594 1 76.5 94 ALA A O 1
ATOM 744 N N . TYR A 1 95 ? 3.947 -6.793 -10.578 1 73.94 95 TYR A N 1
ATOM 745 C CA . TYR A 1 95 ? 5.344 -7.156 -10.797 1 73.94 95 TYR A CA 1
ATOM 746 C C . TYR A 1 95 ? 5.473 -8.172 -11.922 1 73.94 95 TYR A C 1
ATOM 748 O O . TYR A 1 95 ? 6.355 -8.055 -12.773 1 73.94 95 TYR A O 1
ATOM 756 N N . ASP A 1 96 ? 4.625 -9.117 -11.891 1 77 96 ASP A N 1
ATOM 757 C CA . ASP A 1 96 ? 4.652 -10.141 -12.93 1 77 96 ASP A CA 1
ATOM 758 C C . ASP A 1 96 ? 4.355 -9.539 -14.305 1 77 96 ASP A C 1
ATOM 760 O O . ASP A 1 96 ? 4.961 -9.938 -15.305 1 77 96 ASP A O 1
ATOM 764 N N . ALA A 1 97 ? 3.387 -8.641 -14.281 1 80.56 97 ALA A N 1
ATOM 765 C CA . ALA A 1 97 ? 3.055 -7.977 -15.539 1 80.56 97 ALA A CA 1
ATOM 766 C C . ALA A 1 97 ? 4.262 -7.234 -16.109 1 80.56 97 ALA A C 1
ATOM 768 O O . ALA A 1 97 ? 4.555 -7.332 -17.297 1 80.56 97 ALA A O 1
ATOM 769 N N . MET A 1 98 ? 4.969 -6.59 -15.258 1 77.38 98 MET A N 1
ATOM 770 C CA . MET A 1 98 ? 6.145 -5.832 -15.68 1 77.38 98 MET A CA 1
ATOM 771 C C . MET A 1 98 ? 7.27 -6.766 -16.109 1 77.38 98 MET A C 1
ATOM 773 O O . MET A 1 98 ? 7.926 -6.527 -17.125 1 77.38 98 MET A O 1
ATOM 777 N N . ARG A 1 99 ? 7.438 -7.801 -15.391 1 73.81 99 ARG A N 1
ATOM 778 C CA . ARG A 1 99 ? 8.477 -8.781 -15.695 1 73.81 99 ARG A CA 1
ATOM 779 C C . ARG A 1 99 ? 8.203 -9.484 -17.016 1 73.81 99 ARG A C 1
ATOM 781 O O . ARG A 1 99 ? 9.117 -9.734 -17.797 1 73.81 99 ARG A O 1
ATOM 788 N N . ASN A 1 100 ? 6.973 -9.789 -17.203 1 80.88 100 ASN A N 1
ATOM 789 C CA . ASN A 1 100 ? 6.602 -10.508 -18.422 1 80.88 100 ASN A CA 1
ATOM 790 C C . ASN A 1 100 ? 6.754 -9.625 -19.656 1 80.88 100 ASN A C 1
ATOM 792 O O . ASN A 1 100 ? 7.016 -10.125 -20.75 1 80.88 100 ASN A O 1
ATOM 796 N N . ILE A 1 101 ? 6.586 -8.383 -19.516 1 75.81 101 ILE A N 1
ATOM 797 C CA . ILE A 1 101 ? 6.82 -7.453 -20.625 1 75.81 101 ILE A CA 1
ATOM 798 C C . ILE A 1 101 ? 8.297 -7.461 -21 1 75.81 101 ILE A C 1
ATOM 800 O O . ILE A 1 101 ? 8.641 -7.473 -22.188 1 75.81 101 ILE A O 1
ATOM 804 N N . VAL A 1 102 ? 9.125 -7.652 -20.062 1 71.06 102 VAL A N 1
ATOM 805 C CA . VAL A 1 102 ? 10.57 -7.625 -20.266 1 71.06 102 VAL A CA 1
ATOM 806 C C . VAL A 1 102 ? 11.031 -8.953 -20.859 1 71.06 102 VAL A C 1
ATOM 808 O O . VAL A 1 102 ? 11.93 -8.977 -21.703 1 71.06 102 VAL A O 1
ATOM 811 N N . SER A 1 103 ? 10.391 -9.969 -20.453 1 77.5 103 SER A N 1
ATOM 812 C CA . SER A 1 103 ? 10.773 -11.289 -20.938 1 77.5 103 SER A CA 1
ATOM 813 C C . SER A 1 103 ? 10.094 -11.609 -22.281 1 77.5 103 SER A C 1
ATOM 815 O O . SER A 1 103 ? 10.164 -12.742 -22.75 1 77.5 103 SER A O 1
ATOM 817 N N . ASN A 1 104 ? 9.297 -10.633 -22.719 1 78.5 104 ASN A N 1
ATOM 818 C CA . ASN A 1 104 ? 8.625 -10.742 -24.016 1 78.5 104 ASN A CA 1
ATOM 819 C C . ASN A 1 104 ? 7.562 -11.836 -24 1 78.5 104 ASN A C 1
ATOM 821 O O . ASN A 1 104 ? 7.363 -12.516 -25.016 1 78.5 104 ASN A O 1
ATOM 825 N N . GLU A 1 105 ? 7.188 -12.164 -22.906 1 84.31 105 GLU A N 1
ATOM 826 C CA . GLU A 1 105 ? 6.027 -13.039 -22.781 1 84.31 105 GLU A CA 1
ATOM 827 C C . GLU A 1 105 ? 4.734 -12.227 -22.719 1 84.31 105 GLU A C 1
ATOM 829 O O . GLU A 1 105 ? 4.035 -12.234 -21.703 1 84.31 105 GLU A O 1
ATOM 834 N N . TYR A 1 106 ? 4.391 -11.82 -23.875 1 81.94 106 TYR A N 1
ATOM 835 C CA . TYR A 1 106 ? 3.361 -10.797 -23.984 1 81.94 106 TYR A CA 1
ATOM 836 C C . TYR A 1 106 ? 1.999 -11.344 -23.578 1 81.94 106 TYR A C 1
ATOM 838 O O . TYR A 1 106 ? 1.202 -10.648 -22.938 1 81.94 106 TYR A O 1
ATOM 846 N N . ASN A 1 107 ? 1.764 -12.625 -23.906 1 85.25 107 ASN A N 1
ATOM 847 C CA . ASN A 1 107 ? 0.473 -13.195 -23.547 1 85.25 107 ASN A CA 1
ATOM 848 C C . ASN A 1 107 ? 0.291 -13.242 -22.031 1 85.25 107 ASN A C 1
ATOM 850 O O . ASN A 1 107 ? -0.769 -12.875 -21.516 1 85.25 107 ASN A O 1
ATOM 854 N N . PHE A 1 108 ? 1.354 -13.594 -21.328 1 84.19 108 PHE A N 1
ATOM 855 C CA . PHE A 1 108 ? 1.304 -13.633 -19.875 1 84.19 108 PHE A CA 1
ATOM 856 C C . PHE A 1 108 ? 1.28 -12.219 -19.297 1 84.19 108 PHE A C 1
ATOM 858 O O . PHE A 1 108 ? 0.627 -11.969 -18.281 1 84.19 108 PHE A O 1
ATOM 865 N N . ALA A 1 109 ? 1.923 -11.305 -19.984 1 82.94 109 ALA A N 1
ATOM 866 C CA . ALA A 1 109 ? 1.959 -9.906 -19.547 1 82.94 109 ALA A CA 1
ATOM 867 C C . ALA A 1 109 ? 0.575 -9.273 -19.625 1 82.94 109 ALA A C 1
ATOM 869 O O . ALA A 1 109 ? 0.151 -8.57 -18.703 1 82.94 109 ALA A O 1
ATOM 870 N N . ILE A 1 110 ? -0.099 -9.578 -20.656 1 87.31 110 ILE A N 1
ATOM 871 C CA . ILE A 1 110 ? -1.425 -9.008 -20.875 1 87.31 110 ILE A CA 1
ATOM 872 C C . ILE A 1 110 ? -2.404 -9.578 -19.859 1 87.31 110 ILE A C 1
ATOM 874 O O . ILE A 1 110 ? -3.219 -8.844 -19.297 1 87.31 110 ILE A O 1
ATOM 878 N N . GLU A 1 111 ? -2.35 -10.875 -19.672 1 88.81 111 GLU A N 1
ATOM 879 C CA . GLU A 1 111 ? -3.232 -11.508 -18.703 1 88.81 111 GLU A CA 1
ATOM 880 C C . GLU A 1 111 ? -3.043 -10.914 -17.312 1 88.81 111 GLU A C 1
ATOM 882 O O . GLU A 1 111 ? -4.016 -10.578 -16.641 1 88.81 111 GLU A O 1
ATOM 887 N N . SER A 1 112 ? -1.788 -10.773 -16.891 1 85.19 112 SER A N 1
ATOM 888 C CA . SER A 1 112 ? -1.498 -10.203 -15.586 1 85.19 112 SER A CA 1
ATOM 889 C C . SER A 1 112 ? -1.902 -8.734 -15.516 1 85.19 112 SER A C 1
ATOM 891 O O . SER A 1 112 ? -2.424 -8.281 -14.5 1 85.19 112 SER A O 1
ATOM 893 N N . ALA A 1 113 ? -1.681 -8.031 -16.578 1 86 113 ALA A N 1
ATOM 894 C CA . ALA A 1 113 ? -2.012 -6.609 -16.625 1 86 113 ALA A CA 1
ATOM 895 C C . ALA A 1 113 ? -3.518 -6.395 -16.516 1 86 113 ALA A C 1
ATOM 897 O O . ALA A 1 113 ? -3.971 -5.461 -15.844 1 86 113 ALA A O 1
ATOM 898 N N . VAL A 1 114 ? -4.238 -7.23 -17.141 1 88.69 114 VAL A N 1
ATOM 899 C CA . VAL A 1 114 ? -5.695 -7.133 -17.109 1 88.69 114 VAL A CA 1
ATOM 900 C C . VAL A 1 114 ? -6.199 -7.418 -15.695 1 88.69 114 VAL A C 1
ATOM 902 O O . VAL A 1 114 ? -7.074 -6.715 -15.188 1 88.69 114 VAL A O 1
ATOM 905 N N . LYS A 1 115 ? -5.664 -8.406 -15.062 1 87.25 115 LYS A N 1
ATOM 906 C CA . LYS A 1 115 ? -6.059 -8.742 -13.695 1 87.25 115 LYS A CA 1
ATOM 907 C C . LYS A 1 115 ? -5.746 -7.598 -12.734 1 87.25 115 LYS A C 1
ATOM 909 O O . LYS A 1 115 ? -6.562 -7.262 -11.875 1 87.25 115 LYS A O 1
ATOM 914 N N . VAL A 1 116 ? -4.57 -7.027 -12.945 1 86.69 116 VAL A N 1
ATOM 915 C CA . VAL A 1 116 ? -4.172 -5.898 -12.109 1 86.69 116 VAL A CA 1
ATOM 916 C C . VAL A 1 116 ? -5.148 -4.738 -12.305 1 86.69 116 VAL A C 1
ATOM 918 O O . VAL A 1 116 ? -5.559 -4.094 -11.336 1 86.69 116 VAL A O 1
ATOM 921 N N . PHE A 1 117 ? -5.488 -4.512 -13.5 1 89.69 117 PHE A N 1
ATOM 922 C CA . PHE A 1 117 ? -6.398 -3.422 -13.844 1 89.69 117 PHE A CA 1
ATOM 923 C C . PHE A 1 117 ? -7.766 -3.641 -13.211 1 89.69 117 PHE A C 1
ATOM 925 O O . PHE A 1 117 ? -8.336 -2.721 -12.625 1 89.69 117 PHE A O 1
ATOM 932 N N . LEU A 1 118 ? -8.25 -4.855 -13.312 1 92 118 LEU A N 1
ATOM 933 C CA . LEU A 1 118 ? -9.578 -5.176 -12.805 1 92 118 LEU A CA 1
ATOM 934 C C . LEU A 1 118 ? -9.602 -5.102 -11.281 1 92 118 LEU A C 1
ATOM 936 O O . LEU A 1 118 ? -10.531 -4.543 -10.695 1 92 118 LEU A O 1
ATOM 940 N N . ILE A 1 119 ? -8.57 -5.605 -10.641 1 90.5 119 ILE A N 1
ATOM 941 C CA . ILE A 1 119 ? -8.508 -5.602 -9.188 1 90.5 119 ILE A CA 1
ATOM 942 C C . ILE A 1 119 ? -8.312 -4.176 -8.68 1 90.5 119 ILE A C 1
ATOM 944 O O . ILE A 1 119 ? -8.969 -3.754 -7.727 1 90.5 119 ILE A O 1
ATOM 948 N N . SER A 1 120 ? -7.465 -3.41 -9.328 1 90.5 120 SER A N 1
ATOM 949 C CA . SER A 1 120 ? -7.27 -2.012 -8.953 1 90.5 120 SER A CA 1
ATOM 950 C C . SER A 1 120 ? -8.547 -1.205 -9.156 1 90.5 120 SER A C 1
ATOM 952 O O . SER A 1 120 ? -8.859 -0.32 -8.352 1 90.5 120 SER A O 1
ATOM 954 N N . GLY A 1 121 ? -9.188 -1.501 -10.25 1 93.25 121 GLY A N 1
ATOM 955 C CA . GLY A 1 121 ? -10.484 -0.869 -10.469 1 93.25 121 GLY A CA 1
ATOM 956 C C . GLY A 1 121 ? -11.492 -1.172 -9.383 1 93.25 121 GLY A C 1
ATOM 957 O O . GLY A 1 121 ? -12.211 -0.28 -8.938 1 93.25 121 GLY A O 1
ATOM 958 N N . ALA A 1 122 ? -11.555 -2.416 -8.969 1 95.81 122 ALA A N 1
ATOM 959 C CA . ALA A 1 122 ? -12.453 -2.832 -7.895 1 95.81 122 ALA A CA 1
ATOM 960 C C . ALA A 1 122 ? -12.133 -2.1 -6.594 1 95.81 122 ALA A C 1
ATOM 962 O O . ALA A 1 122 ? -13.039 -1.665 -5.879 1 95.81 122 ALA A O 1
ATOM 963 N N . ILE A 1 123 ? -10.883 -1.993 -6.328 1 94.5 123 ILE A N 1
ATOM 964 C CA . ILE A 1 123 ? -10.445 -1.284 -5.133 1 94.5 123 ILE A CA 1
ATOM 965 C C . ILE A 1 123 ? -10.844 0.187 -5.23 1 94.5 123 ILE A C 1
ATOM 967 O O . ILE A 1 123 ? -11.398 0.752 -4.281 1 94.5 123 ILE A O 1
ATOM 971 N N . ALA A 1 124 ? -10.609 0.802 -6.414 1 93.94 124 ALA A N 1
ATOM 972 C CA . ALA A 1 124 ? -10.938 2.211 -6.625 1 93.94 124 ALA A CA 1
ATOM 973 C C . ALA A 1 124 ? -12.43 2.461 -6.449 1 93.94 124 ALA A C 1
ATOM 975 O O . ALA A 1 124 ? -12.836 3.402 -5.762 1 93.94 124 ALA A O 1
ATOM 976 N N . ILE A 1 125 ? -13.18 1.642 -7.027 1 96.19 125 ILE A N 1
ATOM 977 C CA . ILE A 1 125 ? -14.633 1.795 -6.949 1 96.19 125 ILE A CA 1
ATOM 978 C C . ILE A 1 125 ? -15.094 1.59 -5.508 1 96.19 125 ILE A C 1
ATOM 980 O O . ILE A 1 125 ? -15.977 2.303 -5.023 1 96.19 125 ILE A O 1
ATOM 984 N N . GLY A 1 126 ? -14.5 0.566 -4.844 1 96.81 126 GLY A N 1
ATOM 985 C CA . GLY A 1 126 ? -14.82 0.348 -3.441 1 96.81 126 GLY A CA 1
ATOM 986 C C . GLY A 1 126 ? -14.508 1.547 -2.564 1 96.81 126 GLY A C 1
ATOM 987 O O . GLY A 1 126 ? -15.336 1.956 -1.748 1 96.81 126 GLY A O 1
ATOM 988 N N . LEU A 1 127 ? -13.391 2.125 -2.768 1 94.06 127 LEU A N 1
ATOM 989 C CA . LEU A 1 127 ? -12.969 3.287 -1.994 1 94.06 127 LEU A CA 1
ATOM 990 C C . LEU A 1 127 ? -13.891 4.473 -2.25 1 94.06 127 LEU A C 1
ATOM 992 O O . LEU A 1 127 ? -14.32 5.145 -1.31 1 94.06 127 LEU A O 1
ATOM 996 N N . VAL A 1 128 ? -14.211 4.738 -3.508 1 93.12 128 VAL A N 1
ATOM 997 C CA . VAL A 1 128 ? -15.047 5.871 -3.895 1 93.12 128 VAL A CA 1
ATOM 998 C C . VAL A 1 128 ? -16.469 5.672 -3.371 1 93.12 128 VAL A C 1
ATOM 1000 O O . VAL A 1 128 ? -17.078 6.609 -2.859 1 93.12 128 VAL A O 1
ATOM 1003 N N . SER A 1 129 ? -16.906 4.484 -3.52 1 96.44 129 SER A N 1
ATOM 1004 C CA . SER A 1 129 ? -18.25 4.18 -3.033 1 96.44 129 SER A CA 1
ATOM 1005 C C . SER A 1 129 ? -18.359 4.406 -1.528 1 96.44 129 SER A C 1
ATOM 1007 O O . SER A 1 129 ? -19.375 4.895 -1.038 1 96.44 129 SER A O 1
ATOM 1009 N N . SER A 1 130 ? -17.328 3.957 -0.834 1 95.75 130 SER A N 1
ATOM 1010 C CA . SER A 1 130 ? -17.312 4.152 0.612 1 95.75 130 SER A CA 1
ATOM 1011 C C . SER A 1 130 ? -17.312 5.637 0.968 1 95.75 130 SER A C 1
ATOM 1013 O O . SER A 1 130 ? -17.969 6.051 1.928 1 95.75 130 SER A O 1
ATOM 1015 N N . GLU A 1 131 ? -16.625 6.426 0.201 1 90.06 131 GLU A N 1
ATOM 1016 C CA . GLU A 1 131 ? -16.578 7.871 0.422 1 90.06 131 GLU A CA 1
ATOM 1017 C C . GLU A 1 131 ? -17.953 8.5 0.21 1 90.06 131 GLU A C 1
ATOM 1019 O O . GLU A 1 131 ? -18.359 9.406 0.949 1 90.06 131 GLU A O 1
ATOM 1024 N N . VAL A 1 132 ? -18.641 8.086 -0.76 1 92.44 132 VAL A N 1
ATOM 1025 C CA . VAL A 1 132 ? -19.969 8.602 -1.065 1 92.44 132 VAL A CA 1
ATOM 1026 C C . VAL A 1 132 ? -20.938 8.258 0.071 1 92.44 132 VAL A C 1
ATOM 1028 O O . VAL A 1 132 ? -21.703 9.109 0.522 1 92.44 132 VAL A O 1
ATOM 1031 N N . VAL A 1 133 ? -20.828 7.086 0.517 1 94.31 133 VAL A N 1
ATOM 1032 C CA . VAL A 1 133 ? -21.688 6.648 1.608 1 94.31 133 VAL A CA 1
ATOM 1033 C C . VAL A 1 133 ? -21.406 7.477 2.857 1 94.31 133 VAL A C 1
ATOM 1035 O O . VAL A 1 133 ? -22.328 7.914 3.547 1 94.31 133 VAL A O 1
ATOM 1038 N N . ASN A 1 134 ? -20.141 7.641 3.139 1 91.38 134 ASN A N 1
ATOM 1039 C CA . ASN A 1 134 ? -19.75 8.414 4.312 1 91.38 134 ASN A CA 1
ATOM 1040 C C . ASN A 1 134 ? -20.219 9.867 4.203 1 91.38 134 ASN A C 1
ATOM 1042 O O . ASN A 1 134 ? -20.594 10.477 5.207 1 91.38 134 ASN A O 1
ATOM 1046 N N . GLN A 1 135 ? -20.172 10.398 2.996 1 89.62 135 GLN A N 1
ATOM 1047 C CA . GLN A 1 135 ? -20.625 11.773 2.783 1 89.62 135 GLN A CA 1
ATOM 1048 C C . GLN A 1 135 ? -22.125 11.891 3 1 89.62 135 GLN A C 1
ATOM 1050 O O . GLN A 1 135 ? -22.594 12.867 3.59 1 89.62 135 GLN A O 1
ATOM 1055 N N . VAL A 1 136 ? -22.859 10.984 2.51 1 91.5 136 VAL A N 1
ATOM 1056 C CA . VAL A 1 136 ? -24.312 10.977 2.66 1 91.5 136 VAL A CA 1
ATOM 1057 C C . VAL A 1 136 ? -24.672 10.812 4.133 1 91.5 136 VAL A C 1
ATOM 1059 O O . VAL A 1 136 ? -25.578 11.5 4.633 1 91.5 136 VAL A O 1
ATOM 1062 N N . MET A 1 137 ? -23.969 9.961 4.797 1 90.94 137 MET A N 1
ATOM 1063 C CA . MET A 1 137 ? -24.234 9.727 6.215 1 90.94 137 MET A CA 1
ATOM 1064 C C . MET A 1 137 ? -23.953 10.984 7.035 1 90.94 137 MET A C 1
ATOM 1066 O O . MET A 1 137 ? -24.656 11.258 8.016 1 90.94 137 MET A O 1
ATOM 1070 N N . ARG A 1 138 ? -22.953 11.664 6.652 1 87.62 138 ARG A N 1
ATOM 1071 C CA . ARG A 1 138 ? -22.625 12.906 7.352 1 87.62 138 ARG A CA 1
ATOM 1072 C C . ARG A 1 138 ? -23.688 13.969 7.121 1 87.62 138 ARG A C 1
ATOM 1074 O O . ARG A 1 138 ? -24.031 14.711 8.039 1 87.62 138 ARG A O 1
ATOM 1081 N N . LYS A 1 139 ? -24.172 14.016 5.922 1 89.62 139 LYS A N 1
ATOM 1082 C CA . LYS A 1 139 ? -25.219 14.977 5.582 1 89.62 139 LYS A CA 1
ATOM 1083 C C . LYS A 1 139 ? -26.516 14.672 6.336 1 89.62 139 LYS A C 1
ATOM 1085 O O . LYS A 1 139 ? -27.203 15.586 6.793 1 89.62 139 LYS A O 1
ATOM 1090 N N . ILE A 1 140 ? -26.781 13.461 6.43 1 88.81 140 ILE A N 1
ATOM 1091 C CA . ILE A 1 140 ? -27.984 13.039 7.125 1 88.81 140 ILE A CA 1
ATOM 1092 C C . ILE A 1 140 ? -27.875 13.375 8.609 1 88.81 140 ILE A C 1
ATOM 1094 O O . ILE A 1 140 ? -28.828 13.852 9.227 1 88.81 140 ILE A O 1
ATOM 1098 N N . GLN A 1 141 ? -26.703 13.133 9.172 1 86.19 141 GLN A N 1
ATOM 1099 C CA . GLN A 1 141 ? -26.484 13.406 10.586 1 86.19 141 GLN A CA 1
ATOM 1100 C C . GLN A 1 141 ? -26.594 14.898 10.883 1 86.19 141 GLN A C 1
ATOM 1102 O O . GLN A 1 141 ? -27.094 15.297 11.93 1 86.19 141 GLN A O 1
ATOM 1107 N N . TYR A 1 142 ? -26.078 15.656 9.953 1 83.56 142 TYR A N 1
ATOM 1108 C CA . TYR A 1 142 ? -26.156 17.109 10.102 1 83.56 142 TYR A CA 1
ATOM 1109 C C . TYR A 1 142 ? -27.594 17.594 10.031 1 83.56 142 TYR A C 1
ATOM 1111 O O . TYR A 1 142 ? -28 18.5 10.75 1 83.56 142 TYR A O 1
ATOM 1119 N N . ARG A 1 143 ? -28.297 17 9.203 1 86.25 143 ARG A N 1
ATOM 1120 C CA . ARG A 1 143 ? -29.703 17.375 9.031 1 86.25 143 ARG A CA 1
ATOM 1121 C C . ARG A 1 143 ? -30.516 17.031 10.281 1 86.25 143 ARG A C 1
ATOM 1123 O O . ARG A 1 143 ? -31.391 17.797 10.695 1 86.25 143 ARG A O 1
ATOM 1130 N N . PHE A 1 144 ? -30.172 15.938 10.773 1 83.69 144 PHE A N 1
ATOM 1131 C CA . PHE A 1 144 ? -30.906 15.508 11.961 1 83.69 144 PHE A CA 1
ATOM 1132 C C . PHE A 1 144 ? -30.562 16.391 13.156 1 83.69 144 PHE A C 1
ATOM 1134 O O . PHE A 1 144 ? -31.422 16.688 13.984 1 83.69 144 PHE A O 1
ATOM 1141 N N . LYS A 1 145 ? -29.312 16.828 13.25 1 79.44 145 LYS A N 1
ATOM 1142 C CA . LYS A 1 145 ? -28.891 17.703 14.336 1 79.44 145 LYS A CA 1
ATOM 1143 C C . LYS A 1 145 ? -29.531 19.094 14.188 1 79.44 145 LYS A C 1
ATOM 1145 O O . LYS A 1 145 ? -29.828 19.75 15.188 1 79.44 145 LYS A O 1
ATOM 1150 N N . ARG A 1 146 ? -29.703 19.5 13.062 1 83 146 ARG A N 1
ATOM 1151 C CA . ARG A 1 146 ? -30.344 20.781 12.797 1 83 146 ARG A CA 1
ATOM 1152 C C . ARG A 1 146 ? -31.828 20.75 13.117 1 83 146 ARG A C 1
ATOM 1154 O O . ARG A 1 146 ? -32.406 21.734 13.602 1 83 146 ARG A O 1
ATOM 1161 N N . ILE A 1 147 ? -32.469 19.594 12.844 1 78.31 147 ILE A N 1
ATOM 1162 C CA . ILE A 1 147 ? -33.875 19.469 13.125 1 78.31 147 ILE A CA 1
ATOM 1163 C C . ILE A 1 147 ? -34.125 19.422 14.633 1 78.31 147 ILE A C 1
ATOM 1165 O O . ILE A 1 147 ? -35.094 19.953 15.133 1 78.31 147 ILE A O 1
ATOM 1169 N N . GLU A 1 148 ? -33.188 18.703 15.219 1 75.38 148 GLU A N 1
ATOM 1170 C CA . GLU A 1 148 ? -33.375 18.578 16.656 1 75.38 148 GLU A CA 1
ATOM 1171 C C . GLU A 1 148 ? -33.031 19.875 17.375 1 75.38 148 GLU A C 1
ATOM 1173 O O . GLU A 1 148 ? -33.531 20.156 18.469 1 75.38 148 GLU A O 1
ATOM 1178 N N . GLY A 1 149 ? -32.031 20.656 16.891 1 57.53 149 GLY A N 1
ATOM 1179 C CA . GLY A 1 149 ? -31.812 21.938 17.547 1 57.53 149 GLY A CA 1
ATOM 1180 C C . GLY A 1 149 ? -32.719 23.047 17.047 1 57.53 149 GLY A C 1
ATOM 1181 O O . GLY A 1 149 ? -33.312 22.922 15.969 1 57.53 149 GLY A O 1
ATOM 1182 N N . MET B 1 1 ? 12.539 -1.62 -24.391 1 72.5 1 MET B N 1
ATOM 1183 C CA . MET B 1 1 ? 12.461 -2.424 -23.172 1 72.5 1 MET B CA 1
ATOM 1184 C C . MET B 1 1 ? 12.531 -1.54 -21.938 1 72.5 1 MET B C 1
ATOM 1186 O O . MET B 1 1 ? 11.531 -1.373 -21.234 1 72.5 1 MET B O 1
ATOM 1190 N N . TRP B 1 2 ? 13.562 -0.74 -21.906 1 77.69 2 TRP B N 1
ATOM 1191 C CA . TRP B 1 2 ? 13.773 0.131 -20.75 1 77.69 2 TRP B CA 1
ATOM 1192 C C . TRP B 1 2 ? 12.727 1.238 -20.703 1 77.69 2 TRP B C 1
ATOM 1194 O O . TRP B 1 2 ? 12.195 1.552 -19.641 1 77.69 2 TRP B O 1
ATOM 1204 N N . ILE B 1 3 ? 12.312 1.599 -21.938 1 84.19 3 ILE B N 1
ATOM 1205 C CA . ILE B 1 3 ? 11.359 2.703 -22.016 1 84.19 3 ILE B CA 1
ATOM 1206 C C . ILE B 1 3 ? 9.992 2.24 -21.531 1 84.19 3 ILE B C 1
ATOM 1208 O O . ILE B 1 3 ? 9.289 2.979 -20.828 1 84.19 3 ILE B O 1
ATOM 1212 N N . GLN B 1 4 ? 9.625 1.082 -21.969 1 83.5 4 GLN B N 1
ATOM 1213 C CA . GLN B 1 4 ? 8.352 0.532 -21.531 1 83.5 4 GLN B CA 1
ATOM 1214 C C . GLN B 1 4 ? 8.305 0.397 -20 1 83.5 4 GLN B C 1
ATOM 1216 O O . GLN B 1 4 ? 7.273 0.673 -19.391 1 83.5 4 GLN B O 1
ATOM 1221 N N . GLN B 1 5 ? 9.461 0.095 -19.438 1 84.69 5 GLN B N 1
ATOM 1222 C CA . GLN B 1 5 ? 9.555 -0.053 -17.984 1 84.69 5 GLN B CA 1
ATOM 1223 C C . GLN B 1 5 ? 9.383 1.292 -17.281 1 84.69 5 GLN B C 1
ATOM 1225 O O . GLN B 1 5 ? 8.703 1.381 -16.25 1 84.69 5 GLN B O 1
ATOM 1230 N N . VAL B 1 6 ? 9.969 2.207 -17.906 1 91.25 6 VAL B N 1
ATOM 1231 C CA . VAL B 1 6 ? 9.922 3.551 -17.344 1 91.25 6 VAL B CA 1
ATOM 1232 C C . VAL B 1 6 ? 8.492 4.094 -17.406 1 91.25 6 VAL B C 1
ATOM 1234 O O . VAL B 1 6 ? 7.961 4.578 -16.406 1 91.25 6 VAL B O 1
ATOM 1237 N N . ILE B 1 7 ? 7.824 3.91 -18.438 1 90.56 7 ILE B N 1
ATOM 1238 C CA . ILE B 1 7 ? 6.496 4.473 -18.672 1 90.56 7 ILE B CA 1
ATOM 1239 C C . ILE B 1 7 ? 5.461 3.711 -17.844 1 90.56 7 ILE B C 1
ATOM 1241 O O . ILE B 1 7 ? 4.633 4.32 -17.156 1 90.56 7 ILE B O 1
ATOM 1245 N N . THR B 1 8 ? 5.574 2.436 -17.891 1 87.5 8 THR B N 1
ATOM 1246 C CA . THR B 1 8 ? 4.57 1.628 -17.203 1 87.5 8 THR B CA 1
ATOM 1247 C C . THR B 1 8 ? 4.695 1.783 -15.695 1 87.5 8 THR B C 1
ATOM 1249 O O . THR B 1 8 ? 3.689 1.814 -14.984 1 87.5 8 THR B O 1
ATOM 1252 N N . SER B 1 9 ? 5.941 1.856 -15.219 1 91 9 SER B N 1
ATOM 1253 C CA . SER B 1 9 ? 6.121 2.027 -13.781 1 91 9 SER B CA 1
ATOM 1254 C C . SER B 1 9 ? 5.668 3.412 -13.328 1 91 9 SER B C 1
ATOM 1256 O O . SER B 1 9 ? 5.109 3.562 -12.234 1 91 9 SER B O 1
ATOM 1258 N N . PHE B 1 10 ? 5.871 4.414 -14.172 1 94.25 10 PHE B N 1
ATOM 1259 C CA . PHE B 1 10 ? 5.387 5.758 -13.875 1 94.25 10 PHE B CA 1
ATOM 1260 C C . PHE B 1 10 ? 3.867 5.777 -13.789 1 94.25 10 PHE B C 1
ATOM 1262 O O . PHE B 1 10 ? 3.301 6.289 -12.82 1 94.25 10 PHE B O 1
ATOM 1269 N N . ILE B 1 11 ? 3.246 5.199 -14.727 1 90.56 11 ILE B N 1
ATOM 1270 C CA . ILE B 1 11 ? 1.79 5.203 -14.812 1 90.56 11 ILE B CA 1
ATOM 1271 C C . ILE B 1 11 ? 1.201 4.398 -13.656 1 90.56 11 ILE B C 1
ATOM 1273 O O . ILE B 1 11 ? 0.231 4.824 -13.023 1 90.56 11 ILE B O 1
ATOM 1277 N N . ALA B 1 12 ? 1.797 3.205 -13.422 1 88 12 ALA B N 1
ATOM 1278 C CA . ALA B 1 12 ? 1.314 2.352 -12.336 1 88 12 ALA B CA 1
ATOM 1279 C C . ALA B 1 12 ? 1.384 3.074 -11 1 88 12 ALA B C 1
ATOM 1281 O O . ALA B 1 12 ? 0.421 3.061 -10.227 1 88 12 ALA B O 1
ATOM 1282 N N . SER B 1 13 ? 2.48 3.682 -10.734 1 91.94 13 SER B N 1
ATOM 1283 C CA . SER B 1 13 ? 2.666 4.383 -9.469 1 91.94 13 SER B CA 1
ATOM 1284 C C . SER B 1 13 ? 1.734 5.586 -9.359 1 91.94 13 SER B C 1
ATOM 1286 O O . SER B 1 13 ? 1.144 5.828 -8.305 1 91.94 13 SER B O 1
ATOM 1288 N N . ALA B 1 14 ? 1.57 6.324 -10.43 1 93.75 14 ALA B N 1
ATOM 1289 C CA . ALA B 1 14 ? 0.647 7.457 -10.438 1 93.75 14 ALA B CA 1
ATOM 1290 C C . ALA B 1 14 ? -0.79 6.992 -10.219 1 93.75 14 ALA B C 1
ATOM 1292 O O . ALA B 1 14 ? -1.571 7.668 -9.547 1 93.75 14 ALA B O 1
ATOM 1293 N N . ALA B 1 15 ? -1.11 5.914 -10.797 1 89.5 15 ALA B N 1
ATOM 1294 C CA . ALA B 1 15 ? -2.455 5.363 -10.656 1 89.5 15 ALA B CA 1
ATOM 1295 C C . ALA B 1 15 ? -2.762 5.027 -9.203 1 89.5 15 ALA B C 1
ATOM 1297 O O . ALA B 1 15 ? -3.881 5.246 -8.734 1 89.5 15 ALA B O 1
ATOM 1298 N N . PHE B 1 16 ? -1.79 4.527 -8.5 1 87.44 16 PHE B N 1
ATOM 1299 C CA . PHE B 1 16 ? -1.998 4.223 -7.09 1 87.44 16 PHE B CA 1
ATOM 1300 C C . PHE B 1 16 ? -2.129 5.504 -6.273 1 87.44 16 PHE B C 1
ATOM 1302 O O . PHE B 1 16 ? -2.854 5.539 -5.277 1 87.44 16 PHE B O 1
ATOM 1309 N N . GLY B 1 17 ? -1.423 6.551 -6.719 1 89.38 17 GLY B N 1
ATOM 1310 C CA . GLY B 1 17 ? -1.677 7.855 -6.125 1 89.38 17 GLY B CA 1
ATOM 1311 C C . GLY B 1 17 ? -3.121 8.297 -6.254 1 89.38 17 GLY B C 1
ATOM 1312 O O . GLY B 1 17 ? -3.713 8.789 -5.289 1 89.38 17 GLY B O 1
ATOM 1313 N N . VAL B 1 18 ? -3.648 8.039 -7.402 1 88.25 18 VAL B N 1
ATOM 1314 C CA . VAL B 1 18 ? -5.039 8.398 -7.656 1 88.25 18 VAL B CA 1
ATOM 1315 C C . VAL B 1 18 ? -5.961 7.535 -6.793 1 88.25 18 VAL B C 1
ATOM 1317 O O . VAL B 1 18 ? -6.938 8.039 -6.227 1 88.25 18 VAL B O 1
ATOM 1320 N N . LEU B 1 19 ? -5.629 6.328 -6.652 1 85.06 19 LEU B N 1
ATOM 1321 C CA . LEU B 1 19 ? -6.43 5.355 -5.914 1 85.06 19 LEU B CA 1
ATOM 1322 C C . LEU B 1 19 ? -6.566 5.766 -4.453 1 85.06 19 LEU B C 1
ATOM 1324 O O . LEU B 1 19 ? -7.605 5.539 -3.832 1 85.06 19 LEU B O 1
ATOM 1328 N N . PHE B 1 20 ? -5.559 6.367 -3.969 1 83.5 20 PHE B N 1
ATOM 1329 C CA . PHE B 1 20 ? -5.562 6.719 -2.555 1 83.5 20 PHE B CA 1
ATOM 1330 C C . PHE B 1 20 ? -5.855 8.203 -2.369 1 83.5 20 PHE B C 1
ATOM 1332 O O . PHE B 1 20 ? -5.523 8.781 -1.334 1 83.5 20 PHE B O 1
ATOM 1339 N N . ASN B 1 21 ? -6.414 8.797 -3.4 1 83.06 21 ASN B N 1
ATOM 1340 C CA . ASN B 1 21 ? -6.914 10.164 -3.373 1 83.06 21 ASN B CA 1
ATOM 1341 C C . ASN B 1 21 ? -5.785 11.164 -3.123 1 83.06 21 ASN B C 1
ATOM 1343 O O . ASN B 1 21 ? -5.965 12.133 -2.379 1 83.06 21 ASN B O 1
ATOM 1347 N N . ALA B 1 22 ? -4.664 10.883 -3.68 1 86.38 22 ALA B N 1
ATOM 1348 C CA . ALA B 1 22 ? -3.578 11.859 -3.625 1 86.38 22 ALA B CA 1
ATOM 1349 C C . ALA B 1 22 ? -3.938 13.125 -4.402 1 86.38 22 ALA B C 1
ATOM 1351 O O . ALA B 1 22 ? -4.602 13.055 -5.438 1 86.38 22 ALA B O 1
ATOM 1352 N N . PRO B 1 23 ? -3.508 14.273 -3.83 1 88.44 23 PRO B N 1
ATOM 1353 C CA . PRO B 1 23 ? -3.783 15.516 -4.562 1 88.44 23 PRO B CA 1
ATOM 1354 C C . PRO B 1 23 ? -3.252 15.484 -5.992 1 88.44 23 PRO B C 1
ATOM 1356 O O . PRO B 1 23 ? -2.186 14.922 -6.246 1 88.44 23 PRO B O 1
ATOM 1359 N N . LYS B 1 24 ? -3.932 16.125 -6.895 1 90.62 24 LYS B N 1
ATOM 1360 C CA . LYS B 1 24 ? -3.619 16.125 -8.32 1 90.62 24 LYS B CA 1
ATOM 1361 C C . LYS B 1 24 ? -2.178 16.562 -8.57 1 90.62 24 LYS B C 1
ATOM 1363 O O . LYS B 1 24 ? -1.485 15.984 -9.414 1 90.62 24 LYS B O 1
ATOM 1368 N N . ASN B 1 25 ? -1.741 17.531 -7.809 1 92.25 25 ASN B N 1
ATOM 1369 C CA . ASN B 1 25 ? -0.395 18.062 -7.988 1 92.25 25 ASN B CA 1
ATOM 1370 C C . ASN B 1 25 ? 0.667 17.062 -7.527 1 92.25 25 ASN B C 1
ATOM 1372 O O . ASN B 1 25 ? 1.841 17.188 -7.879 1 92.25 25 ASN B O 1
ATOM 1376 N N . SER B 1 26 ? 0.249 16.031 -6.809 1 94.06 26 SER B N 1
ATOM 1377 C CA . SER B 1 26 ? 1.192 15.07 -6.254 1 94.06 26 SER B CA 1
ATOM 1378 C C . SER B 1 26 ? 1.291 13.828 -7.129 1 94.06 26 SER B C 1
ATOM 1380 O O . SER B 1 26 ? 2.205 13.016 -6.965 1 94.06 26 SER B O 1
ATOM 1382 N N . LEU B 1 27 ? 0.474 13.758 -8.148 1 95.38 27 LEU B N 1
ATOM 1383 C CA . LEU B 1 27 ? 0.374 12.523 -8.93 1 95.38 27 LEU B CA 1
ATOM 1384 C C . LEU B 1 27 ? 1.624 12.312 -9.773 1 95.38 27 LEU B C 1
ATOM 1386 O O . LEU B 1 27 ? 2.105 11.188 -9.906 1 95.38 27 LEU B O 1
ATOM 1390 N N . ILE B 1 28 ? 2.068 13.391 -10.312 1 96.62 28 ILE B N 1
ATOM 1391 C CA . ILE B 1 28 ? 3.285 13.297 -11.109 1 96.62 28 ILE B CA 1
ATOM 1392 C C . ILE B 1 28 ? 4.457 12.891 -10.227 1 96.62 28 ILE B C 1
ATOM 1394 O O . ILE B 1 28 ? 5.293 12.078 -10.625 1 96.62 28 ILE B O 1
ATOM 1398 N N . LYS B 1 29 ? 4.445 13.445 -9.031 1 97.19 29 LYS B N 1
ATOM 1399 C CA . LYS B 1 29 ? 5.5 13.125 -8.07 1 97.19 29 LYS B CA 1
ATOM 1400 C C . LYS B 1 29 ? 5.402 11.664 -7.621 1 97.19 29 LYS B C 1
ATOM 1402 O O . LYS B 1 29 ? 6.422 10.992 -7.461 1 97.19 29 LYS B O 1
ATOM 1407 N N . CYS B 1 30 ? 4.215 11.188 -7.469 1 96.31 30 CYS B N 1
ATOM 1408 C CA . CYS B 1 30 ? 4 9.789 -7.129 1 96.31 30 CYS B CA 1
ATOM 1409 C C . CYS B 1 30 ? 4.527 8.875 -8.234 1 96.31 30 CYS B C 1
ATOM 1411 O O . CYS B 1 30 ? 5.199 7.879 -7.953 1 96.31 30 CYS B O 1
ATOM 1413 N N . GLY B 1 31 ? 4.172 9.258 -9.469 1 96.81 31 GLY B N 1
ATOM 1414 C CA . GLY B 1 31 ? 4.664 8.5 -10.609 1 96.81 31 GLY B CA 1
ATOM 1415 C C . GLY B 1 31 ? 6.18 8.445 -10.68 1 96.81 31 GLY B C 1
ATOM 1416 O O . GLY B 1 31 ? 6.758 7.391 -10.945 1 96.81 31 GLY B O 1
ATOM 1417 N N . PHE B 1 32 ? 6.758 9.586 -10.422 1 97.69 32 PHE B N 1
ATOM 1418 C CA . PHE B 1 32 ? 8.211 9.688 -10.492 1 97.69 32 PHE B CA 1
ATOM 1419 C C . PHE B 1 32 ? 8.867 8.812 -9.43 1 97.69 32 PHE B C 1
ATOM 1421 O O . PHE B 1 32 ? 9.82 8.086 -9.719 1 97.69 32 PHE B O 1
ATOM 1428 N N . VAL B 1 33 ? 8.383 8.883 -8.234 1 97.56 33 VAL B N 1
ATOM 1429 C CA . VAL B 1 33 ? 8.938 8.133 -7.113 1 97.56 33 VAL B CA 1
ATOM 1430 C C . VAL B 1 33 ? 8.867 6.637 -7.406 1 97.56 33 VAL B C 1
ATOM 1432 O O . VAL B 1 33 ? 9.844 5.914 -7.219 1 97.56 33 VAL B O 1
ATOM 1435 N N . GLY B 1 34 ? 7.719 6.207 -7.871 1 95.5 34 GLY B N 1
ATOM 1436 C CA . GLY B 1 34 ? 7.551 4.801 -8.195 1 95.5 34 GLY B CA 1
ATOM 1437 C C . GLY B 1 34 ? 8.414 4.352 -9.359 1 95.5 34 GLY B C 1
ATOM 1438 O O . GLY B 1 34 ? 8.961 3.248 -9.352 1 95.5 34 GLY B O 1
ATOM 1439 N N . MET B 1 35 ? 8.477 5.195 -10.336 1 95.88 35 MET B N 1
ATOM 1440 C CA . MET B 1 35 ? 9.297 4.906 -11.508 1 95.88 35 MET B CA 1
ATOM 1441 C C . MET B 1 35 ? 10.758 4.699 -11.109 1 95.88 35 MET B C 1
ATOM 1443 O O . MET B 1 35 ? 11.391 3.73 -11.539 1 95.88 35 MET B O 1
ATOM 1447 N N . VAL B 1 36 ? 11.281 5.594 -10.312 1 97.19 36 VAL B N 1
ATOM 1448 C CA . VAL B 1 36 ? 12.672 5.5 -9.875 1 97.19 36 VAL B CA 1
ATOM 1449 C C . VAL B 1 36 ? 12.875 4.215 -9.078 1 97.19 36 VAL B C 1
ATOM 1451 O O . VAL B 1 36 ? 13.828 3.475 -9.312 1 97.19 36 VAL B O 1
ATOM 1454 N N . GLY B 1 37 ? 11.977 4 -8.141 1 96.38 37 GLY B N 1
ATOM 1455 C CA . GLY B 1 37 ? 12.078 2.789 -7.34 1 96.38 37 GLY B CA 1
ATOM 1456 C C . GLY B 1 37 ? 12.039 1.521 -8.172 1 96.38 37 GLY B C 1
ATOM 1457 O O . GLY B 1 37 ? 12.859 0.621 -7.977 1 96.38 37 GLY B O 1
ATOM 1458 N N . TRP B 1 38 ? 11.164 1.515 -9.133 1 92.44 38 TRP B N 1
ATOM 1459 C CA . TRP B 1 38 ? 11.016 0.344 -9.992 1 92.44 38 TRP B CA 1
ATOM 1460 C C . TRP B 1 38 ? 12.258 0.146 -10.859 1 92.44 38 TRP B C 1
ATOM 1462 O O . TRP B 1 38 ? 12.727 -0.98 -11.023 1 92.44 38 TRP B O 1
ATOM 1472 N N . MET B 1 39 ? 12.695 1.171 -11.414 1 93.88 39 MET B N 1
ATOM 1473 C CA . MET B 1 39 ? 13.859 1.071 -12.289 1 93.88 39 MET B CA 1
ATOM 1474 C C . MET B 1 39 ? 15.078 0.563 -11.523 1 93.88 39 MET B C 1
ATOM 1476 O O . MET B 1 39 ? 15.852 -0.237 -12.039 1 93.88 39 MET B O 1
ATOM 1480 N N . ILE B 1 40 ? 15.258 1 -10.266 1 96.12 40 ILE B N 1
ATOM 1481 C CA . ILE B 1 40 ? 16.359 0.523 -9.43 1 96.12 40 ILE B CA 1
ATOM 1482 C C . ILE B 1 40 ? 16.188 -0.974 -9.172 1 96.12 40 ILE B C 1
ATOM 1484 O O . ILE B 1 40 ? 17.141 -1.745 -9.344 1 96.12 40 ILE B O 1
ATOM 1488 N N . TYR B 1 41 ? 14.992 -1.294 -8.789 1 93.69 41 TYR B N 1
ATOM 1489 C CA . TYR B 1 41 ? 14.695 -2.701 -8.539 1 93.69 41 TYR B CA 1
ATOM 1490 C C . TYR B 1 41 ? 14.953 -3.539 -9.789 1 93.69 41 TYR B C 1
ATOM 1492 O O . TYR B 1 41 ? 15.641 -4.559 -9.727 1 93.69 41 TYR B O 1
ATOM 1500 N N . PHE B 1 42 ? 14.477 -3.113 -10.891 1 89.75 42 PHE B N 1
ATOM 1501 C CA . PHE B 1 42 ? 14.539 -3.848 -12.148 1 89.75 42 PHE B CA 1
ATOM 1502 C C . PHE B 1 42 ? 15.984 -4.02 -12.602 1 89.75 42 PHE B C 1
ATOM 1504 O O . PHE B 1 42 ? 16.391 -5.113 -12.984 1 89.75 42 PHE B O 1
ATOM 1511 N N . ILE B 1 43 ? 16.719 -2.957 -12.602 1 92.38 43 ILE B N 1
ATOM 1512 C CA . ILE B 1 43 ? 18.109 -2.986 -13.047 1 92.38 43 ILE B CA 1
ATOM 1513 C C . ILE B 1 43 ? 18.906 -3.938 -12.164 1 92.38 43 ILE B C 1
ATOM 1515 O O . ILE B 1 43 ? 19.688 -4.75 -12.672 1 92.38 43 ILE B O 1
ATOM 1519 N N . LEU B 1 44 ? 18.688 -3.92 -10.906 1 94.12 44 LEU B N 1
ATOM 1520 C CA . LEU B 1 44 ? 19.453 -4.762 -9.984 1 94.12 44 LEU B CA 1
ATOM 1521 C C . LEU B 1 44 ? 19.078 -6.23 -10.164 1 94.12 44 LEU B C 1
ATOM 1523 O O . LEU B 1 44 ? 19.953 -7.102 -10.141 1 94.12 44 LEU B O 1
ATOM 1527 N N . VAL B 1 45 ? 17.859 -6.441 -10.344 1 87.88 45 VAL B N 1
ATOM 1528 C CA . VAL B 1 45 ? 17.422 -7.816 -10.539 1 87.88 45 VAL B CA 1
ATOM 1529 C C . VAL B 1 45 ? 17.938 -8.344 -11.875 1 87.88 45 VAL B C 1
ATOM 1531 O O . VAL B 1 45 ? 18.312 -9.516 -11.984 1 87.88 45 VAL B O 1
ATOM 1534 N N . GLU B 1 46 ? 17.906 -7.508 -12.891 1 85.44 46 GLU B N 1
ATOM 1535 C CA . GLU B 1 46 ? 18.422 -7.895 -14.203 1 85.44 46 GLU B CA 1
ATOM 1536 C C . GLU B 1 46 ? 19.906 -8.227 -14.133 1 85.44 46 GLU B C 1
ATOM 1538 O O . GLU B 1 46 ? 20.391 -9.094 -14.859 1 85.44 46 GLU B O 1
ATOM 1543 N N . TYR B 1 47 ? 20.594 -7.52 -13.281 1 91.69 47 TYR B N 1
ATOM 1544 C CA . TYR B 1 47 ? 22.031 -7.766 -13.125 1 91.69 47 TYR B CA 1
ATOM 1545 C C . TYR B 1 47 ? 22.281 -8.859 -12.094 1 91.69 47 TYR B C 1
ATOM 1547 O O . TYR B 1 47 ? 23.375 -8.961 -11.539 1 91.69 47 TYR B O 1
ATOM 1555 N N . LYS B 1 48 ? 21.219 -9.602 -11.664 1 89.94 48 LYS B N 1
ATOM 1556 C CA . LYS B 1 48 ? 21.266 -10.836 -10.883 1 89.94 48 LYS B CA 1
ATOM 1557 C C . LYS B 1 48 ? 21.562 -10.547 -9.422 1 89.94 48 LYS B C 1
ATOM 1559 O O . LYS B 1 48 ? 22.141 -11.383 -8.719 1 89.94 48 LYS B O 1
ATOM 1564 N N . PHE B 1 49 ? 21.266 -9.359 -9.039 1 90.44 49 PHE B N 1
ATOM 1565 C CA . PHE B 1 49 ? 21.297 -9.102 -7.605 1 90.44 49 PHE B CA 1
ATOM 1566 C C . PHE B 1 49 ? 20.141 -9.797 -6.906 1 90.44 49 PHE B C 1
ATOM 1568 O O . PHE B 1 49 ? 19.125 -10.117 -7.535 1 90.44 49 PHE B O 1
ATOM 1575 N N . ASP B 1 50 ? 20.328 -10.094 -5.68 1 93.62 50 ASP B N 1
ATOM 1576 C CA . ASP B 1 50 ? 19.297 -10.672 -4.84 1 93.62 50 ASP B CA 1
ATOM 1577 C C . ASP B 1 50 ? 18.078 -9.758 -4.766 1 93.62 50 ASP B C 1
ATOM 1579 O O . ASP B 1 50 ? 18.219 -8.531 -4.711 1 93.62 50 ASP B O 1
ATOM 1583 N N . LEU B 1 51 ? 16.906 -10.414 -4.762 1 89.88 51 LEU B N 1
ATOM 1584 C CA . LEU B 1 51 ? 15.633 -9.695 -4.711 1 89.88 51 LEU B CA 1
ATOM 1585 C C . LEU B 1 51 ? 15.539 -8.844 -3.451 1 89.88 51 LEU B C 1
ATOM 1587 O O . LEU B 1 51 ? 14.969 -7.75 -3.477 1 89.88 51 LEU B O 1
ATOM 1591 N N . ILE B 1 52 ? 16.062 -9.32 -2.416 1 93.88 52 ILE B N 1
ATOM 1592 C CA . ILE B 1 52 ? 16 -8.641 -1.129 1 93.88 52 ILE B CA 1
ATOM 1593 C C . ILE B 1 52 ? 16.828 -7.352 -1.185 1 93.88 52 ILE B C 1
ATOM 1595 O O . ILE B 1 52 ? 16.375 -6.297 -0.74 1 93.88 52 ILE B O 1
ATOM 1599 N N . ILE B 1 53 ? 17.969 -7.434 -1.786 1 96.12 53 ILE B N 1
ATOM 1600 C CA . ILE B 1 53 ? 18.844 -6.273 -1.915 1 96.12 53 ILE B CA 1
ATOM 1601 C C . ILE B 1 53 ? 18.219 -5.254 -2.861 1 96.12 53 ILE B C 1
ATOM 1603 O O . ILE B 1 53 ? 18.25 -4.051 -2.59 1 96.12 53 ILE B O 1
ATOM 1607 N N . ALA B 1 54 ? 17.688 -5.777 -3.955 1 96 54 ALA B N 1
ATOM 1608 C CA . ALA B 1 54 ? 17.031 -4.898 -4.926 1 96 54 ALA B CA 1
ATOM 1609 C C . ALA B 1 54 ? 15.859 -4.16 -4.293 1 96 54 ALA B C 1
ATOM 1611 O O . ALA B 1 54 ? 15.688 -2.959 -4.504 1 96 54 ALA B O 1
ATOM 1612 N N . THR B 1 55 ? 15.094 -4.906 -3.488 1 95.44 55 THR B N 1
ATOM 1613 C CA . THR B 1 55 ? 13.945 -4.316 -2.809 1 95.44 55 THR B CA 1
ATOM 1614 C C . THR B 1 55 ? 14.391 -3.287 -1.776 1 95.44 55 THR B C 1
ATOM 1616 O O . THR B 1 55 ? 13.789 -2.221 -1.651 1 95.44 55 THR B O 1
ATOM 1619 N N . TYR B 1 56 ? 15.422 -3.596 -1.079 1 97.38 56 TYR B N 1
ATOM 1620 C CA . TYR B 1 56 ? 15.969 -2.689 -0.076 1 97.38 56 TYR B CA 1
ATOM 1621 C C . TYR B 1 56 ? 16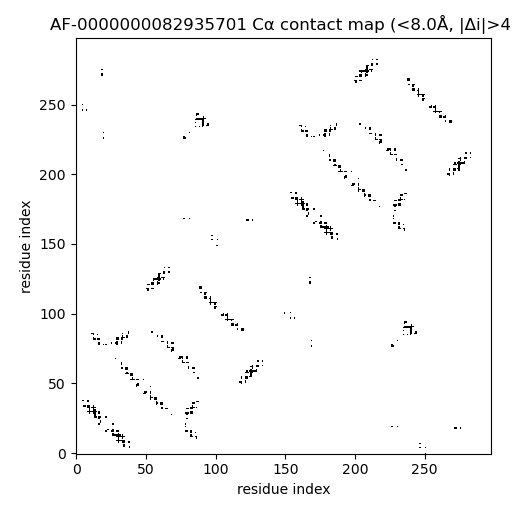.375 -1.363 -0.706 1 97.38 56 TYR B C 1
ATOM 1623 O O . TYR B 1 56 ? 15.977 -0.296 -0.242 1 97.38 56 TYR B O 1
ATOM 1631 N N 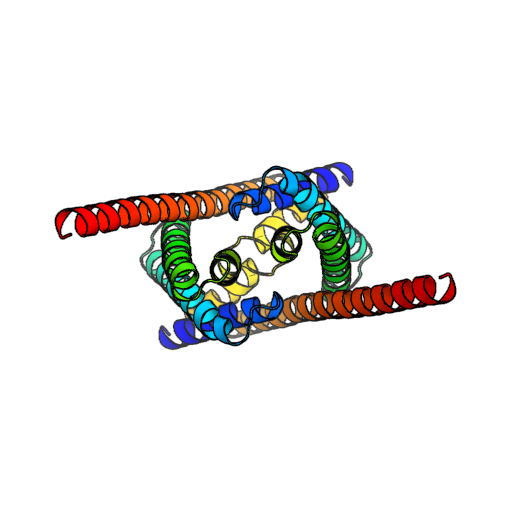. LEU B 1 57 ? 17.141 -1.434 -1.758 1 98.06 57 LEU B N 1
ATOM 1632 C CA . LEU B 1 57 ? 17.656 -0.228 -2.395 1 98.06 57 LEU B CA 1
ATOM 1633 C C . LEU B 1 57 ? 16.531 0.569 -3.049 1 98.06 57 LEU B C 1
ATOM 1635 O O . LEU B 1 57 ? 16.531 1.801 -2.994 1 98.06 57 LEU B O 1
ATOM 1639 N N . ALA B 1 58 ? 15.633 -0.138 -3.68 1 97.81 58 ALA B N 1
ATOM 1640 C CA . ALA B 1 58 ? 14.477 0.54 -4.273 1 97.81 58 ALA B CA 1
ATOM 1641 C C . ALA B 1 58 ? 13.672 1.284 -3.215 1 97.81 58 ALA B C 1
ATOM 1643 O O . ALA B 1 58 ? 13.352 2.463 -3.383 1 97.81 58 ALA B O 1
ATOM 1644 N N . ALA B 1 59 ? 13.391 0.573 -2.109 1 97.38 59 ALA B N 1
ATOM 1645 C CA . ALA B 1 59 ? 12.617 1.175 -1.022 1 97.38 59 ALA B CA 1
ATOM 1646 C C . ALA B 1 59 ? 13.359 2.363 -0.418 1 97.38 59 ALA B C 1
ATOM 1648 O O . ALA B 1 59 ? 12.742 3.371 -0.059 1 97.38 59 ALA B O 1
ATOM 1649 N N . PHE B 1 60 ? 14.656 2.238 -0.332 1 98.06 60 PHE B N 1
ATOM 1650 C CA . PHE B 1 60 ? 15.484 3.318 0.187 1 98.06 60 PHE B CA 1
ATOM 1651 C C . PHE B 1 60 ? 15.336 4.574 -0.662 1 98.06 60 PHE B C 1
ATOM 1653 O O . PHE B 1 60 ? 15.078 5.66 -0.134 1 98.06 60 PHE B O 1
ATOM 1660 N N . PHE B 1 61 ? 15.422 4.438 -1.891 1 98.31 61 PHE B N 1
ATOM 1661 C CA . PHE B 1 61 ? 15.391 5.602 -2.77 1 98.31 61 PHE B CA 1
ATOM 1662 C C . PHE B 1 61 ? 13.969 6.145 -2.891 1 98.31 61 PHE B C 1
ATOM 1664 O O . PHE B 1 61 ? 13.773 7.355 -3.023 1 98.31 61 PHE B O 1
ATOM 1671 N N . ILE B 1 62 ? 13 5.23 -2.904 1 97.88 62 ILE B N 1
ATOM 1672 C CA . ILE B 1 62 ? 11.617 5.68 -2.877 1 97.88 62 ILE B CA 1
ATOM 1673 C C . ILE B 1 62 ? 11.391 6.586 -1.668 1 97.88 62 ILE B C 1
ATOM 1675 O O . ILE B 1 62 ? 10.859 7.691 -1.804 1 97.88 62 ILE B O 1
ATOM 1679 N N . ALA B 1 63 ? 11.836 6.109 -0.519 1 97.12 63 ALA B N 1
ATOM 1680 C CA . ALA B 1 63 ? 11.641 6.863 0.715 1 97.12 63 ALA B CA 1
ATOM 1681 C C . ALA B 1 63 ? 12.445 8.164 0.696 1 97.12 63 ALA B C 1
ATOM 1683 O O . ALA B 1 63 ? 11.969 9.203 1.156 1 97.12 63 ALA B O 1
ATOM 1684 N N . PHE B 1 64 ? 13.57 8.102 0.192 1 97.56 64 PHE B N 1
ATOM 1685 C CA . PHE B 1 64 ? 14.445 9.266 0.14 1 97.56 64 PHE B CA 1
ATOM 1686 C C . PHE B 1 64 ? 13.828 10.375 -0.709 1 97.56 64 PHE B C 1
ATOM 1688 O O . PHE B 1 64 ? 13.75 11.523 -0.274 1 97.56 64 PHE B O 1
ATOM 1695 N N . ILE B 1 65 ? 13.398 10.062 -1.847 1 97.75 65 ILE B N 1
ATOM 1696 C CA . ILE B 1 65 ? 12.797 11.031 -2.756 1 97.75 65 ILE B CA 1
ATOM 1697 C C . ILE B 1 65 ? 11.461 11.516 -2.189 1 97.75 65 ILE B C 1
ATOM 1699 O O . ILE B 1 65 ? 11.109 12.688 -2.328 1 97.75 65 ILE B O 1
ATOM 1703 N N . SER B 1 66 ? 10.711 10.547 -1.607 1 96.88 66 SER B N 1
ATOM 1704 C CA . SER B 1 66 ? 9.43 10.898 -1.002 1 96.88 66 SER B CA 1
ATOM 1705 C C . SER B 1 66 ? 9.617 11.938 0.1 1 96.88 66 SER B C 1
ATOM 1707 O O . SER B 1 66 ? 8.797 12.852 0.243 1 96.88 66 SER B O 1
ATOM 1709 N N . GLN B 1 67 ? 10.695 11.734 0.855 1 95.06 67 GLN B N 1
ATOM 1710 C CA . GLN B 1 67 ? 10.984 12.703 1.906 1 95.06 67 GLN B CA 1
ATOM 1711 C C . GLN B 1 67 ? 11.305 14.07 1.316 1 95.06 67 GLN B C 1
ATOM 1713 O O . GLN B 1 67 ? 10.875 15.102 1.843 1 95.06 67 GLN B O 1
ATOM 1718 N N . PHE B 1 68 ? 12.047 14.047 0.372 1 95.06 68 PHE B N 1
ATOM 1719 C CA . PHE B 1 68 ? 12.406 15.289 -0.31 1 95.06 68 PHE B CA 1
ATOM 1720 C C . PHE B 1 68 ? 11.156 15.992 -0.832 1 95.06 68 PHE B C 1
ATOM 1722 O O . PHE B 1 68 ? 10.984 17.203 -0.626 1 95.06 68 PHE B O 1
ATOM 1729 N N . PHE B 1 69 ? 10.266 15.273 -1.496 1 95.81 69 PHE B N 1
ATOM 1730 C CA . PHE B 1 69 ? 9.031 15.844 -2.025 1 95.81 69 PHE B CA 1
ATOM 1731 C C . PHE B 1 69 ? 8.133 16.328 -0.896 1 95.81 69 PHE B C 1
ATOM 1733 O O . PHE B 1 69 ? 7.5 17.375 -1.007 1 95.81 69 PHE B O 1
ATOM 1740 N N . ALA B 1 70 ? 8.086 15.531 0.15 1 93.44 70 ALA B N 1
ATOM 1741 C CA . ALA B 1 70 ? 7.242 15.898 1.286 1 93.44 70 ALA B CA 1
ATOM 1742 C C . ALA B 1 70 ? 7.664 17.234 1.874 1 93.44 70 ALA B C 1
ATOM 1744 O O . ALA B 1 70 ? 6.816 18.078 2.188 1 93.44 70 ALA B O 1
ATOM 1745 N N . ARG B 1 71 ? 8.906 17.438 1.994 1 90.62 71 ARG B N 1
ATOM 1746 C CA . ARG B 1 71 ? 9.438 18.688 2.543 1 90.62 71 ARG B CA 1
ATOM 1747 C C . ARG B 1 71 ? 9.25 19.844 1.567 1 90.62 71 ARG B C 1
ATOM 1749 O O . ARG B 1 71 ? 8.812 20.922 1.957 1 90.62 71 ARG B O 1
ATOM 1756 N N . ARG B 1 72 ? 9.562 19.562 0.4 1 92.56 72 ARG B N 1
ATOM 1757 C CA . ARG B 1 72 ? 9.547 20.609 -0.613 1 92.56 72 ARG B CA 1
ATOM 1758 C C . ARG B 1 72 ? 8.117 21.094 -0.869 1 92.56 72 ARG B C 1
ATOM 1760 O O . ARG B 1 72 ? 7.895 22.297 -1.092 1 92.56 72 ARG B O 1
ATOM 1767 N N . TYR B 1 73 ? 7.176 20.203 -0.757 1 92.94 73 TYR B N 1
ATOM 1768 C CA . TYR B 1 73 ? 5.816 20.562 -1.144 1 92.94 73 TYR B CA 1
ATOM 1769 C C . TYR B 1 73 ? 4.887 20.562 0.064 1 92.94 73 TYR B C 1
ATOM 1771 O O . TYR B 1 73 ? 3.67 20.688 -0.081 1 92.94 73 TYR B O 1
ATOM 1779 N N . LYS B 1 74 ? 5.387 20.297 1.183 1 91 74 LYS B N 1
ATOM 1780 C CA . LYS B 1 74 ? 4.652 20.344 2.443 1 91 74 LYS B CA 1
ATOM 1781 C C . LYS B 1 74 ? 3.461 19.391 2.426 1 91 74 LYS B C 1
ATOM 1783 O O . LYS B 1 74 ? 2.332 19.797 2.723 1 91 74 LYS B O 1
ATOM 1788 N N . THR B 1 75 ? 3.711 18.234 1.943 1 89.12 75 THR B N 1
ATOM 1789 C CA . THR B 1 75 ? 2.697 17.188 1.871 1 89.12 75 THR B CA 1
ATOM 1790 C C . THR B 1 75 ? 3.129 15.961 2.666 1 89.12 75 THR B C 1
ATOM 1792 O O . THR B 1 75 ? 4.324 15.711 2.83 1 89.12 75 THR B O 1
ATOM 1795 N N . PRO B 1 76 ? 2.164 15.25 3.191 1 86.38 76 PRO B N 1
ATOM 1796 C CA . PRO B 1 76 ? 2.539 14.055 3.941 1 86.38 76 PRO B CA 1
ATOM 1797 C C . PRO B 1 76 ? 3.35 13.062 3.105 1 86.38 76 PRO B C 1
ATOM 1799 O O . PRO B 1 76 ? 2.973 12.758 1.973 1 86.38 76 PRO B O 1
ATOM 1802 N N . ILE B 1 77 ? 4.449 12.547 3.664 1 91 77 ILE B N 1
ATOM 1803 C CA . ILE B 1 77 ? 5.406 11.672 2.996 1 91 77 ILE B CA 1
ATOM 1804 C C . ILE B 1 77 ? 4.703 10.398 2.535 1 91 77 ILE B C 1
ATOM 1806 O O . ILE B 1 77 ? 5.059 9.828 1.5 1 91 77 ILE B O 1
ATOM 1810 N N . ILE B 1 78 ? 3.693 9.961 3.26 1 88.56 78 ILE B N 1
ATOM 1811 C CA . ILE B 1 78 ? 3.025 8.68 3.043 1 88.56 78 ILE B CA 1
ATOM 1812 C C . ILE B 1 78 ? 2.357 8.68 1.669 1 88.56 78 ILE B C 1
ATOM 1814 O O . ILE B 1 78 ? 2.258 7.629 1.024 1 88.56 78 ILE B O 1
ATOM 1818 N N . ILE B 1 79 ? 1.988 9.781 1.162 1 89.31 79 ILE B N 1
ATOM 1819 C CA . ILE B 1 79 ? 1.319 9.906 -0.129 1 89.31 79 ILE B CA 1
ATOM 1820 C C . ILE B 1 79 ? 2.258 9.445 -1.241 1 89.31 79 ILE B C 1
ATOM 1822 O O . ILE B 1 79 ? 1.85 8.711 -2.143 1 89.31 79 ILE B O 1
ATOM 1826 N N . PHE B 1 80 ? 3.504 9.82 -1.13 1 93.94 80 PHE B N 1
ATOM 1827 C CA . PHE B 1 80 ? 4.484 9.523 -2.168 1 93.94 80 PHE B CA 1
ATOM 1828 C C . PHE B 1 80 ? 5.07 8.125 -1.98 1 93.94 80 PHE B C 1
ATOM 1830 O O . PHE B 1 80 ? 5.18 7.363 -2.939 1 93.94 80 PHE B O 1
ATOM 1837 N N . SER B 1 81 ? 5.414 7.816 -0.739 1 94.25 81 SER B N 1
ATOM 1838 C CA . SER B 1 81 ? 6.113 6.562 -0.478 1 94.25 81 SER B CA 1
ATOM 1839 C C . SER B 1 81 ? 5.207 5.363 -0.735 1 94.25 81 SER B C 1
ATOM 1841 O O . SER B 1 81 ? 5.656 4.348 -1.273 1 94.25 81 SER B O 1
ATOM 1843 N N . VAL B 1 82 ? 3.98 5.441 -0.383 1 91.31 82 VAL B N 1
ATOM 1844 C CA . VAL B 1 82 ? 3.049 4.336 -0.562 1 91.31 82 VAL B CA 1
ATOM 1845 C C . VAL B 1 82 ? 2.842 4.07 -2.053 1 91.31 82 VAL B C 1
ATOM 1847 O O . VAL B 1 82 ? 2.904 2.924 -2.5 1 91.31 82 VAL B O 1
ATOM 1850 N N . ALA B 1 83 ? 2.631 5.133 -2.793 1 90.75 83 ALA B N 1
ATOM 1851 C CA . ALA B 1 83 ? 2.43 5 -4.234 1 90.75 83 ALA B CA 1
ATOM 1852 C C . ALA B 1 83 ? 3.633 4.332 -4.895 1 90.75 83 ALA B C 1
ATOM 1854 O O . ALA B 1 83 ? 3.477 3.564 -5.848 1 90.75 83 ALA B O 1
ATOM 1855 N N . GLY B 1 84 ? 4.781 4.625 -4.395 1 93.19 84 GLY B N 1
ATOM 1856 C CA . GLY B 1 84 ? 6 4.082 -4.977 1 93.19 84 GLY B CA 1
ATOM 1857 C C . GLY B 1 84 ? 6.305 2.67 -4.512 1 93.19 84 GLY B C 1
ATOM 1858 O O . GLY B 1 84 ? 6.902 1.885 -5.25 1 93.19 84 GLY B O 1
ATOM 1859 N N . ILE B 1 85 ? 5.855 2.311 -3.311 1 92.56 85 ILE B N 1
ATOM 1860 C CA . ILE B 1 85 ? 6.238 1.04 -2.703 1 92.56 85 ILE B CA 1
ATOM 1861 C C . ILE B 1 85 ? 5.242 -0.045 -3.102 1 92.56 85 ILE B C 1
ATOM 1863 O O . ILE B 1 85 ? 5.602 -1.22 -3.209 1 92.56 85 ILE B O 1
ATOM 1867 N N . ILE B 1 86 ? 4.062 0.294 -3.365 1 87.44 86 ILE B N 1
ATOM 1868 C CA . ILE B 1 86 ? 2.965 -0.643 -3.584 1 87.44 86 ILE B CA 1
ATOM 1869 C C . ILE B 1 86 ? 3.344 -1.631 -4.688 1 87.44 86 ILE B C 1
ATOM 1871 O O . ILE B 1 86 ? 3.176 -2.842 -4.527 1 87.44 86 ILE B O 1
ATOM 1875 N N . PRO B 1 87 ? 3.98 -1.195 -5.742 1 82.5 87 PRO B N 1
ATOM 1876 C CA . PRO B 1 87 ? 4.34 -2.16 -6.781 1 82.5 87 PRO B CA 1
ATOM 1877 C C . PRO B 1 87 ? 5.391 -3.166 -6.32 1 82.5 87 PRO B C 1
ATOM 1879 O O . PRO B 1 87 ? 5.543 -4.23 -6.922 1 82.5 87 PRO B O 1
ATOM 1882 N N . LEU B 1 88 ? 6.078 -2.83 -5.277 1 84.88 88 LEU B N 1
ATOM 1883 C CA . LEU B 1 88 ? 7.152 -3.676 -4.766 1 84.88 88 LEU B CA 1
ATOM 1884 C C . LEU B 1 88 ? 6.645 -4.578 -3.645 1 84.88 88 LEU B C 1
ATOM 1886 O O . LEU B 1 88 ? 7.332 -5.52 -3.242 1 84.88 88 LEU B O 1
ATOM 1890 N N . VAL B 1 89 ? 5.453 -4.254 -3.127 1 81.81 89 VAL B N 1
ATOM 1891 C CA . VAL B 1 89 ? 4.91 -4.961 -1.974 1 81.81 89 VAL B CA 1
ATOM 1892 C C . VAL B 1 89 ? 4.508 -6.379 -2.381 1 81.81 89 VAL B C 1
ATOM 1894 O O . VAL B 1 89 ? 3.922 -6.582 -3.449 1 81.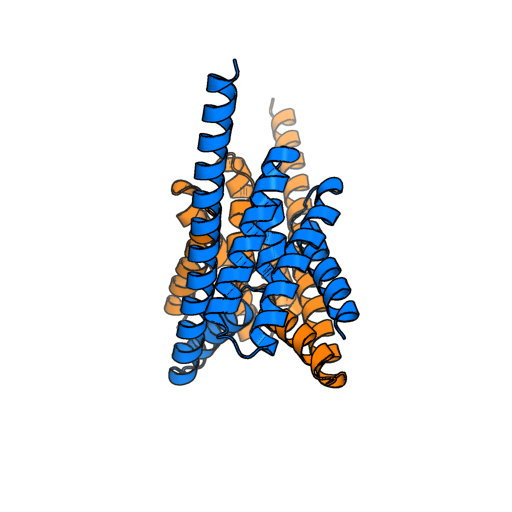81 89 VAL B O 1
ATOM 1897 N N . PRO B 1 90 ? 4.797 -7.266 -1.616 1 77.69 90 PRO B N 1
ATOM 1898 C CA . PRO B 1 90 ? 4.477 -8.664 -1.91 1 77.69 90 PRO B CA 1
ATOM 1899 C C . PRO B 1 90 ? 3.029 -9.023 -1.578 1 77.69 90 PRO B C 1
ATOM 1901 O O . PRO B 1 90 ? 2.771 -10.047 -0.937 1 77.69 90 PRO B O 1
ATOM 1904 N N . GLY B 1 91 ? 2.104 -8.203 -1.96 1 71 91 GLY B N 1
ATOM 1905 C CA . GLY B 1 91 ? 0.695 -8.43 -1.679 1 71 91 GLY B CA 1
ATOM 1906 C C . GLY B 1 91 ? 0.193 -9.766 -2.193 1 71 91 GLY B C 1
ATOM 1907 O O . GLY B 1 91 ? -0.47 -10.508 -1.467 1 71 91 GLY B O 1
ATOM 1908 N N . GLY B 1 92 ? 0.594 -10.125 -3.432 1 72.75 92 GLY B N 1
ATOM 1909 C CA . GLY B 1 92 ? 0.238 -11.422 -3.992 1 72.75 92 GLY B CA 1
ATOM 1910 C C . GLY B 1 92 ? 0.8 -12.586 -3.203 1 72.75 92 GLY B C 1
ATOM 1911 O O . GLY B 1 92 ? 0.107 -13.578 -2.975 1 72.75 92 GLY B O 1
ATOM 1912 N N . LEU B 1 93 ? 2.004 -12.359 -2.801 1 74.12 93 LEU B N 1
ATOM 1913 C CA . LEU B 1 93 ? 2.635 -13.398 -1.994 1 74.12 93 LEU B CA 1
ATOM 1914 C C . LEU B 1 93 ? 1.958 -13.516 -0.633 1 74.12 93 LEU B C 1
ATOM 1916 O O . LEU B 1 93 ? 1.814 -14.617 -0.099 1 74.12 93 LEU B O 1
ATOM 1920 N N . ALA B 1 94 ? 1.62 -12.367 -0.119 1 76.69 94 ALA B N 1
ATOM 1921 C CA . ALA B 1 94 ? 0.904 -12.375 1.154 1 76.69 94 ALA B CA 1
ATOM 1922 C C . ALA B 1 94 ? -0.449 -13.07 1.019 1 76.69 94 ALA B C 1
ATOM 1924 O O . ALA B 1 94 ? -0.827 -13.875 1.869 1 76.69 94 ALA B O 1
ATOM 1925 N N . TYR B 1 95 ? -1.065 -12.805 -0.024 1 74 95 TYR B N 1
ATOM 1926 C CA . TYR B 1 95 ? -2.334 -13.461 -0.319 1 74 95 TYR B CA 1
ATOM 1927 C C . TYR B 1 95 ? -2.141 -14.961 -0.48 1 74 95 TYR B C 1
ATOM 1929 O O . TYR B 1 95 ? -2.936 -15.758 0.033 1 74 95 TYR B O 1
ATOM 1937 N N . ASP B 1 96 ? -1.144 -15.305 -1.176 1 77.12 96 ASP B N 1
ATOM 1938 C CA . ASP B 1 96 ? -0.856 -16.719 -1.384 1 77.12 96 ASP B CA 1
ATOM 1939 C C . ASP B 1 96 ? -0.544 -17.422 -0.061 1 77.12 96 ASP B C 1
ATOM 1941 O O . ASP B 1 96 ? -0.952 -18.562 0.156 1 77.12 96 ASP B O 1
ATOM 1945 N N . ALA B 1 97 ? 0.219 -16.688 0.739 1 80.88 97 ALA B N 1
ATOM 1946 C CA . ALA B 1 97 ? 0.543 -17.25 2.047 1 80.88 97 ALA B CA 1
ATOM 1947 C C . ALA B 1 97 ? -0.722 -17.516 2.859 1 80.88 97 ALA B C 1
ATOM 1949 O O . ALA B 1 97 ? -0.87 -18.578 3.459 1 80.88 97 ALA B O 1
ATOM 1950 N N . MET B 1 98 ? -1.609 -16.625 2.812 1 77.44 98 MET B N 1
ATOM 1951 C CA . MET B 1 98 ? -2.863 -16.75 3.549 1 77.44 98 MET B CA 1
ATOM 1952 C C . MET B 1 98 ? -3.732 -17.859 2.949 1 77.44 98 MET B C 1
ATOM 1954 O O . MET B 1 98 ? -4.316 -18.656 3.68 1 77.44 98 MET B O 1
ATOM 1958 N N . ARG B 1 99 ? -3.785 -17.906 1.682 1 74 99 ARG B N 1
ATOM 1959 C CA . ARG B 1 99 ? -4.574 -18.906 0.978 1 74 99 ARG B CA 1
ATOM 1960 C C . ARG B 1 99 ? -4.027 -20.312 1.229 1 74 99 ARG B C 1
ATOM 1962 O O . ARG B 1 99 ? -4.797 -21.266 1.409 1 74 99 ARG B O 1
ATOM 1969 N N . ASN B 1 100 ? -2.723 -20.391 1.215 1 81.06 100 ASN B N 1
ATOM 1970 C CA . ASN B 1 100 ? -2.094 -21.688 1.401 1 81.06 100 ASN B CA 1
ATOM 1971 C C . ASN B 1 100 ? -2.281 -22.203 2.826 1 81.06 100 ASN B C 1
ATOM 1973 O O . ASN B 1 100 ? -2.328 -23.422 3.053 1 81.06 100 ASN B O 1
ATOM 1977 N N . ILE B 1 101 ? -2.385 -21.359 3.756 1 76.25 101 ILE B N 1
ATOM 1978 C CA . ILE B 1 101 ? -2.674 -21.75 5.133 1 76.25 101 ILE B CA 1
ATOM 1979 C C . ILE B 1 101 ? -4.074 -22.344 5.215 1 76.25 101 ILE B C 1
ATOM 1981 O O . ILE B 1 101 ? -4.285 -23.375 5.875 1 76.25 101 ILE B O 1
ATOM 1985 N N . VAL B 1 102 ? -4.953 -21.859 4.43 1 71.19 102 VAL B N 1
ATOM 1986 C CA . VAL B 1 102 ? -6.344 -22.297 4.445 1 71.19 102 VAL B CA 1
ATOM 1987 C C . VAL B 1 102 ? -6.48 -23.625 3.695 1 71.19 102 VAL B C 1
ATOM 1989 O O . VAL B 1 102 ? -7.273 -24.484 4.086 1 71.19 102 VAL B O 1
ATOM 1992 N N . SER B 1 103 ? -5.699 -23.75 2.689 1 77.75 103 SER B N 1
ATOM 1993 C CA . SER B 1 103 ? -5.773 -24.969 1.888 1 77.75 103 SER B CA 1
ATOM 1994 C C . SER B 1 103 ? -4.914 -26.078 2.488 1 77.75 103 SER B C 1
ATOM 1996 O O . SER B 1 103 ? -4.711 -27.125 1.861 1 77.75 103 SER B O 1
ATOM 1998 N N . ASN B 1 104 ? -4.266 -25.719 3.602 1 79 104 ASN B N 1
ATOM 1999 C CA . ASN B 1 104 ? -3.463 -26.688 4.352 1 79 104 ASN B CA 1
ATOM 2000 C C . ASN B 1 104 ? -2.213 -27.094 3.576 1 79 104 ASN B C 1
ATOM 2002 O O . ASN B 1 104 ? -1.775 -28.234 3.656 1 79 104 ASN B O 1
ATOM 2006 N N . GLU B 1 105 ? -1.896 -26.344 2.688 1 84.62 105 GLU B N 1
ATOM 2007 C CA . GLU B 1 105 ? -0.604 -26.5 2.029 1 84.62 105 GLU B CA 1
ATOM 2008 C C . GLU B 1 105 ? 0.492 -25.734 2.77 1 84.62 105 GLU B C 1
ATOM 2010 O O . GLU B 1 105 ? 1.065 -24.781 2.232 1 84.62 105 GLU B O 1
ATOM 2015 N N . TYR B 1 106 ? 0.861 -26.344 3.803 1 82.06 106 TYR B N 1
ATOM 2016 C CA . TYR B 1 106 ? 1.674 -25.641 4.789 1 82.06 106 TYR B CA 1
ATOM 2017 C C . TYR B 1 106 ? 3.07 -25.359 4.242 1 82.06 106 TYR B C 1
ATOM 2019 O O . TYR B 1 106 ? 3.645 -24.312 4.5 1 82.06 106 TYR B O 1
ATOM 2027 N N . ASN B 1 107 ? 3.594 -26.328 3.455 1 85.38 107 ASN B N 1
ATOM 2028 C CA . ASN B 1 107 ? 4.926 -26.094 2.906 1 85.38 107 ASN B CA 1
ATOM 2029 C C . ASN B 1 107 ? 4.957 -24.891 1.986 1 85.38 107 ASN B C 1
ATOM 2031 O O . ASN B 1 107 ? 5.867 -24.062 2.074 1 85.38 107 ASN B O 1
ATOM 2035 N N . PHE B 1 108 ? 3.914 -24.75 1.193 1 84.25 108 PHE B N 1
ATOM 2036 C CA . PHE B 1 108 ? 3.82 -23.594 0.302 1 84.25 108 PHE B CA 1
ATOM 2037 C C . PHE B 1 108 ? 3.508 -22.328 1.087 1 84.25 108 PHE B C 1
ATOM 2039 O O . PHE B 1 108 ? 3.99 -21.25 0.747 1 84.25 108 PHE B O 1
ATOM 2046 N N . ALA B 1 109 ? 2.773 -22.469 2.158 1 83.06 109 ALA B N 1
ATOM 2047 C CA . ALA B 1 109 ? 2.418 -21.344 3.004 1 83.06 109 ALA B CA 1
ATOM 2048 C C . ALA B 1 109 ? 3.648 -20.766 3.699 1 83.06 109 ALA B C 1
ATOM 2050 O O . ALA B 1 109 ? 3.83 -19.547 3.75 1 83.06 109 ALA B O 1
ATOM 2051 N N . ILE B 1 110 ? 4.469 -21.625 4.129 1 87.44 110 ILE B N 1
ATOM 2052 C CA . ILE B 1 110 ? 5.672 -21.203 4.844 1 87.44 110 ILE B CA 1
ATOM 2053 C C . ILE B 1 110 ? 6.637 -20.531 3.879 1 87.44 110 ILE B C 1
ATOM 2055 O O . ILE B 1 110 ? 7.227 -19.5 4.211 1 87.44 110 ILE B O 1
ATOM 2059 N N . GLU B 1 111 ? 6.816 -21.125 2.736 1 88.69 111 GLU B N 1
ATOM 2060 C CA . GLU B 1 111 ? 7.703 -20.531 1.737 1 88.69 111 GLU B CA 1
ATOM 2061 C C . GLU B 1 111 ? 7.254 -19.125 1.368 1 88.69 111 GLU B C 1
ATOM 2063 O O . GLU B 1 111 ? 8.07 -18.203 1.327 1 88.69 111 GLU B O 1
ATOM 2068 N N . SER B 1 112 ? 5.953 -18.969 1.114 1 84.94 112 SER B N 1
ATOM 2069 C CA . SER B 1 112 ? 5.422 -17.656 0.759 1 84.94 112 SER B CA 1
ATOM 2070 C C . SER B 1 112 ? 5.52 -16.688 1.932 1 84.94 112 SER B C 1
ATOM 2072 O O . SER B 1 112 ? 5.832 -15.508 1.745 1 84.94 112 SER B O 1
ATOM 2074 N N . ALA B 1 113 ? 5.27 -17.172 3.1 1 85.94 113 ALA B N 1
ATOM 2075 C CA . ALA B 1 113 ? 5.316 -16.328 4.293 1 85.94 113 ALA B CA 1
ATOM 2076 C C . ALA B 1 113 ? 6.734 -15.82 4.547 1 85.94 113 ALA B C 1
ATOM 2078 O O . ALA B 1 113 ? 6.922 -14.664 4.941 1 85.94 113 ALA B O 1
ATOM 2079 N N . VAL B 1 114 ? 7.672 -16.656 4.328 1 88.69 114 VAL B N 1
ATOM 2080 C CA . VAL B 1 114 ? 9.07 -16.281 4.527 1 88.69 114 VAL B CA 1
ATOM 2081 C C . VAL B 1 114 ? 9.469 -15.219 3.514 1 88.69 114 VAL B C 1
ATOM 2083 O O . VAL B 1 114 ? 10.133 -14.234 3.863 1 88.69 114 VAL B O 1
ATOM 2086 N N . LYS B 1 115 ? 9.07 -15.375 2.297 1 87.12 115 LYS B N 1
ATOM 2087 C CA . LYS B 1 115 ? 9.383 -14.398 1.261 1 87.12 115 LYS B CA 1
ATOM 2088 C C . LYS B 1 115 ? 8.75 -13.047 1.577 1 87.12 115 LYS B C 1
ATOM 2090 O O . LYS B 1 115 ? 9.398 -12 1.416 1 87.12 115 LYS B O 1
ATOM 2095 N N . VAL B 1 116 ? 7.52 -13.117 2.035 1 86.69 116 VAL B N 1
ATOM 2096 C CA . VAL B 1 116 ? 6.824 -11.891 2.398 1 86.69 116 VAL B CA 1
ATOM 2097 C C . VAL B 1 116 ? 7.566 -11.195 3.539 1 86.69 116 VAL B C 1
ATOM 2099 O O . VAL B 1 116 ? 7.742 -9.977 3.52 1 86.69 116 VAL B O 1
ATOM 2102 N N . PHE B 1 117 ? 7.98 -11.953 4.461 1 89.69 117 PHE B N 1
ATOM 2103 C CA . PHE B 1 117 ? 8.688 -11.43 5.625 1 89.69 117 PHE B CA 1
ATOM 2104 C C . PHE B 1 117 ? 10 -10.773 5.211 1 89.69 117 PHE B C 1
ATOM 2106 O O . PHE B 1 117 ? 10.312 -9.672 5.656 1 89.69 117 PHE B O 1
ATOM 2113 N N . LEU B 1 118 ? 10.719 -11.453 4.352 1 92 118 LEU B N 1
ATOM 2114 C CA . LEU B 1 118 ? 12.023 -10.961 3.922 1 92 118 LEU B CA 1
ATOM 2115 C C . LEU B 1 118 ? 11.883 -9.695 3.082 1 92 118 LEU B C 1
ATOM 2117 O O . LEU B 1 118 ? 12.617 -8.727 3.277 1 92 118 LEU B O 1
ATOM 2121 N N . ILE B 1 119 ? 10.906 -9.688 2.205 1 90.44 119 ILE B N 1
ATOM 2122 C CA . ILE B 1 119 ? 10.695 -8.531 1.337 1 90.44 119 ILE B CA 1
ATOM 2123 C C . ILE B 1 119 ? 10.172 -7.355 2.158 1 90.44 119 ILE B C 1
ATOM 2125 O O . ILE B 1 119 ? 10.625 -6.223 1.994 1 90.44 119 ILE B O 1
ATOM 2129 N N . SER B 1 120 ? 9.258 -7.605 3.07 1 90.5 120 SER B N 1
ATOM 2130 C CA . SER B 1 120 ? 8.75 -6.551 3.945 1 90.5 120 SER B CA 1
ATOM 2131 C C . SER B 1 120 ? 9.859 -5.996 4.836 1 90.5 120 SER B C 1
ATOM 2133 O O . SER B 1 120 ? 9.906 -4.793 5.102 1 90.5 120 SER B O 1
ATOM 2135 N N . GLY B 1 121 ? 10.648 -6.91 5.305 1 93.25 121 GLY B N 1
ATOM 2136 C CA . GLY B 1 121 ? 11.805 -6.473 6.07 1 93.25 121 GLY B CA 1
ATOM 2137 C C . GLY B 1 121 ? 12.734 -5.566 5.285 1 93.25 121 GLY B C 1
ATOM 2138 O O . GLY B 1 121 ? 13.219 -4.559 5.805 1 93.25 121 GLY B O 1
ATOM 2139 N N . ALA B 1 122 ? 13.008 -5.938 4.051 1 95.88 122 ALA B N 1
ATOM 2140 C CA . ALA B 1 122 ? 13.852 -5.133 3.17 1 95.88 122 ALA B CA 1
ATOM 2141 C C . ALA B 1 122 ? 13.258 -3.746 2.957 1 95.88 122 ALA B C 1
ATOM 2143 O O . ALA B 1 122 ? 13.977 -2.746 2.971 1 95.88 122 ALA B O 1
ATOM 2144 N N . ILE B 1 123 ? 11.984 -3.723 2.771 1 94.44 123 ILE B N 1
ATOM 2145 C CA . ILE B 1 123 ? 11.305 -2.449 2.588 1 94.44 123 ILE B CA 1
ATOM 2146 C C . ILE B 1 123 ? 11.406 -1.616 3.863 1 94.44 123 ILE B C 1
ATOM 2148 O O . ILE B 1 123 ? 11.734 -0.428 3.811 1 94.44 123 ILE B O 1
ATOM 2152 N N . ALA B 1 124 ? 11.188 -2.262 5.02 1 94 124 ALA B N 1
ATOM 2153 C CA . ALA B 1 124 ? 11.25 -1.568 6.305 1 94 124 ALA B CA 1
ATOM 2154 C C . ALA B 1 124 ? 12.633 -0.987 6.551 1 94 124 ALA B C 1
ATOM 2156 O O . ALA B 1 124 ? 12.766 0.176 6.941 1 94 124 ALA B O 1
ATOM 2157 N N . ILE B 1 125 ? 13.586 -1.758 6.312 1 96.25 125 ILE B N 1
ATOM 2158 C CA . ILE B 1 125 ? 14.961 -1.315 6.531 1 96.25 125 ILE B CA 1
ATOM 2159 C C . ILE B 1 125 ? 15.297 -0.188 5.559 1 96.25 125 ILE B C 1
ATOM 2161 O O . ILE B 1 125 ? 15.969 0.778 5.93 1 96.25 125 ILE B O 1
ATOM 2165 N N . GLY B 1 126 ? 14.859 -0.351 4.289 1 96.81 126 GLY B N 1
ATOM 2166 C CA . GLY B 1 126 ? 15.062 0.71 3.314 1 96.81 126 GLY B CA 1
ATOM 2167 C C . GLY B 1 126 ? 14.438 2.027 3.727 1 96.81 126 GLY B C 1
ATOM 2168 O O . GLY B 1 126 ? 15.07 3.078 3.648 1 96.81 126 GLY B O 1
ATOM 2169 N N . LEU B 1 127 ? 13.25 1.967 4.211 1 94.06 127 LEU B N 1
ATOM 2170 C CA . LEU B 1 127 ? 12.531 3.16 4.641 1 94.06 127 LEU B CA 1
ATOM 2171 C C . LEU B 1 127 ? 13.227 3.811 5.836 1 94.06 127 LEU B C 1
ATOM 2173 O O . LEU B 1 127 ? 13.422 5.027 5.859 1 94.06 127 LEU B O 1
ATOM 2177 N N . VAL B 1 128 ? 13.617 3.02 6.812 1 93.19 128 VAL B N 1
ATOM 2178 C CA . VAL B 1 128 ? 14.242 3.518 8.031 1 93.19 128 VAL B CA 1
ATOM 2179 C C . VAL B 1 128 ? 15.609 4.109 7.703 1 93.19 128 VAL B C 1
ATOM 2181 O O . VAL B 1 128 ? 15.977 5.172 8.211 1 93.19 128 VAL B O 1
ATOM 2184 N N . SER B 1 129 ? 16.297 3.404 6.883 1 96.44 129 SER B N 1
ATOM 2185 C CA . SER B 1 129 ? 17.609 3.891 6.484 1 96.44 129 SER B CA 1
ATOM 2186 C C . SER B 1 129 ? 17.516 5.242 5.785 1 96.44 129 SER B C 1
ATOM 2188 O O . SER B 1 129 ? 18.359 6.117 5.992 1 96.44 129 SER B O 1
ATOM 2190 N N . SER B 1 130 ? 16.531 5.332 4.918 1 95.88 130 SER B N 1
ATOM 2191 C CA . SER B 1 130 ? 16.328 6.602 4.223 1 95.88 130 SER B CA 1
ATOM 2192 C C . SER B 1 130 ? 15.992 7.723 5.199 1 95.88 130 SER B C 1
ATOM 2194 O O . SER B 1 130 ? 16.453 8.859 5.031 1 95.88 130 SER B O 1
ATOM 2196 N N . GLU B 1 131 ? 15.234 7.418 6.211 1 90.25 131 GLU B N 1
ATOM 2197 C CA . GLU B 1 131 ? 14.891 8.398 7.234 1 90.25 131 GLU B CA 1
ATOM 2198 C C . GLU B 1 131 ? 16.125 8.867 8 1 90.25 131 GLU B C 1
ATOM 2200 O O . GLU B 1 131 ? 16.25 10.047 8.328 1 90.25 131 GLU B O 1
ATOM 2205 N N . VAL B 1 132 ? 16.984 7.984 8.312 1 92.62 132 VAL B N 1
ATOM 2206 C CA . VAL B 1 132 ? 18.203 8.297 9.039 1 92.62 132 VAL B CA 1
ATOM 2207 C C . VAL B 1 132 ? 19.094 9.211 8.188 1 92.62 132 VAL B C 1
ATOM 2209 O O . VAL B 1 132 ? 19.625 10.203 8.68 1 92.62 132 VAL B O 1
ATOM 2212 N N . VAL B 1 133 ? 19.188 8.883 6.98 1 94.31 133 VAL B N 1
ATOM 2213 C CA . VAL B 1 133 ? 20 9.68 6.07 1 94.31 133 VAL B CA 1
ATOM 2214 C C . VAL B 1 133 ? 19.422 11.086 5.961 1 94.31 133 VAL B C 1
ATOM 2216 O O . VAL B 1 133 ? 20.156 12.078 5.996 1 94.31 133 VAL B O 1
ATOM 2219 N N . ASN B 1 134 ? 18.125 11.156 5.797 1 91.38 134 ASN B N 1
ATOM 2220 C CA . ASN B 1 134 ? 17.469 12.453 5.68 1 91.38 134 ASN B CA 1
ATOM 2221 C C . ASN B 1 134 ? 17.641 13.289 6.945 1 91.38 134 ASN B C 1
ATOM 2223 O O . ASN B 1 134 ? 17.766 14.508 6.879 1 91.38 134 ASN B O 1
ATOM 2227 N N . GLN B 1 135 ? 17.609 12.617 8.078 1 89.75 135 GLN B N 1
ATOM 2228 C CA . GLN B 1 135 ? 17.797 13.32 9.344 1 89.75 135 GLN B CA 1
ATOM 2229 C C . GLN B 1 135 ? 19.219 13.859 9.461 1 89.75 135 GLN B C 1
ATOM 2231 O O . GLN B 1 135 ? 19.438 14.977 9.938 1 89.75 135 GLN B O 1
ATOM 2236 N N . VAL B 1 136 ? 20.156 13.094 9.117 1 91.56 136 VAL B N 1
ATOM 2237 C CA . VAL B 1 136 ? 21.562 13.492 9.156 1 91.56 136 VAL B CA 1
ATOM 2238 C C . VAL B 1 136 ? 21.797 14.656 8.195 1 91.56 136 VAL B C 1
ATOM 2240 O O . VAL B 1 136 ? 22.484 15.617 8.531 1 91.56 136 VAL B O 1
ATOM 2243 N N . MET B 1 137 ? 21.219 14.562 7.051 1 90.88 137 MET B N 1
ATOM 2244 C CA . MET B 1 137 ? 21.375 15.609 6.051 1 90.88 137 MET B CA 1
ATOM 2245 C C . MET B 1 137 ? 20.781 16.922 6.543 1 90.88 137 MET B C 1
ATOM 2247 O O . MET B 1 137 ? 21.297 18 6.254 1 90.88 137 MET B O 1
ATOM 2251 N N . ARG B 1 138 ? 19.688 16.797 7.203 1 87.69 138 ARG B N 1
ATOM 2252 C CA . ARG B 1 138 ? 19.047 18 7.746 1 87.69 138 ARG B CA 1
ATOM 2253 C C . ARG B 1 138 ? 19.906 18.625 8.836 1 87.69 138 ARG B C 1
ATOM 2255 O O . ARG B 1 138 ? 20 19.859 8.93 1 87.69 138 ARG B O 1
ATOM 2262 N N . LYS B 1 139 ? 20.484 17.797 9.641 1 89.69 139 LYS B N 1
ATOM 2263 C CA . LYS B 1 139 ? 21.344 18.281 10.711 1 89.69 139 LYS B CA 1
ATOM 2264 C C . LYS B 1 139 ? 22.594 18.969 10.156 1 89.69 139 LYS B C 1
ATOM 2266 O O . LYS B 1 139 ? 23.031 19.984 10.688 1 89.69 139 LYS B O 1
ATOM 2271 N N . ILE B 1 140 ? 23.078 18.406 9.164 1 88.94 140 ILE B N 1
ATOM 2272 C CA . ILE B 1 140 ? 24.281 18.969 8.539 1 88.94 140 ILE B CA 1
ATOM 2273 C C . ILE B 1 140 ? 23.938 20.328 7.914 1 88.94 140 ILE B C 1
ATOM 2275 O O . ILE B 1 140 ? 24.719 21.281 8.031 1 88.94 140 ILE B O 1
ATOM 2279 N N . GLN B 1 141 ? 22.812 20.406 7.273 1 86.12 141 GLN B N 1
ATOM 2280 C CA . GLN B 1 141 ? 22.391 21.641 6.629 1 86.12 141 GLN B CA 1
ATOM 2281 C C . GLN B 1 141 ? 22.156 22.734 7.66 1 86.12 141 GLN B C 1
ATOM 2283 O O . GLN B 1 141 ? 22.469 23.906 7.41 1 86.12 141 GLN B O 1
ATOM 2288 N N . TYR B 1 142 ? 21.609 22.328 8.773 1 84 142 TYR B N 1
ATOM 2289 C CA . TYR B 1 142 ? 21.375 23.281 9.844 1 84 142 TYR B CA 1
ATOM 2290 C C . TYR B 1 142 ? 22.688 23.781 10.43 1 84 142 TYR B C 1
ATOM 2292 O O . TYR B 1 142 ? 22.812 24.953 10.773 1 84 142 TYR B O 1
ATOM 2300 N N . ARG B 1 143 ? 23.562 22.938 10.5 1 86.12 143 ARG B N 1
ATOM 2301 C CA . ARG B 1 143 ? 24.875 23.281 11.047 1 86.12 143 ARG B CA 1
ATOM 2302 C C . ARG B 1 143 ? 25.609 24.25 10.117 1 86.12 143 ARG B C 1
ATOM 2304 O O . ARG B 1 143 ? 26.266 25.188 10.578 1 86.12 143 ARG B O 1
ATOM 2311 N N . PHE B 1 144 ? 25.438 23.953 8.93 1 83.81 144 PHE B N 1
ATOM 2312 C CA . PHE B 1 144 ? 26.125 24.797 7.957 1 83.81 144 PHE B CA 1
ATOM 2313 C C . PHE B 1 144 ? 25.484 26.188 7.926 1 83.81 144 PHE B C 1
ATOM 2315 O O . PHE B 1 144 ? 26.188 27.188 7.754 1 83.81 144 PHE B O 1
ATOM 2322 N N . LYS B 1 145 ? 24.188 26.25 8.078 1 79.69 145 LYS B N 1
ATOM 2323 C CA . LYS B 1 145 ? 23.484 27.547 8.109 1 79.69 145 LYS B CA 1
ATOM 2324 C C . LYS B 1 145 ? 23.844 28.328 9.367 1 79.69 145 LYS B C 1
ATOM 2326 O O . LYS B 1 145 ? 23.922 29.562 9.328 1 79.69 145 LYS B O 1
ATOM 2331 N N . ARG B 1 146 ? 24.062 27.703 10.375 1 82.69 146 ARG B N 1
ATOM 2332 C CA . ARG B 1 146 ? 24.438 28.344 11.625 1 82.69 146 ARG B CA 1
ATOM 2333 C C . ARG B 1 146 ? 25.859 28.875 11.555 1 82.69 146 ARG B C 1
ATOM 2335 O O . ARG B 1 146 ? 26.172 29.922 12.125 1 82.69 146 ARG B O 1
ATOM 2342 N N . ILE B 1 147 ? 26.734 28.141 10.859 1 78.38 147 ILE B N 1
ATOM 2343 C CA . ILE B 1 147 ? 28.125 28.578 10.742 1 78.38 147 ILE B CA 1
ATOM 2344 C C . ILE B 1 147 ? 28.203 29.797 9.828 1 78.38 147 ILE B C 1
ATOM 2346 O O . ILE B 1 147 ? 29.016 30.688 10.055 1 78.38 147 ILE B O 1
ATOM 2350 N N . GLU B 1 148 ? 27.375 29.672 8.812 1 75.25 148 GLU B N 1
ATOM 2351 C CA . GLU B 1 148 ? 27.438 30.797 7.879 1 75.25 148 GLU B CA 1
ATOM 2352 C C . GLU B 1 148 ? 26.766 32.031 8.453 1 75.25 148 GLU B C 1
ATOM 2354 O O . GLU B 1 148 ? 27.094 33.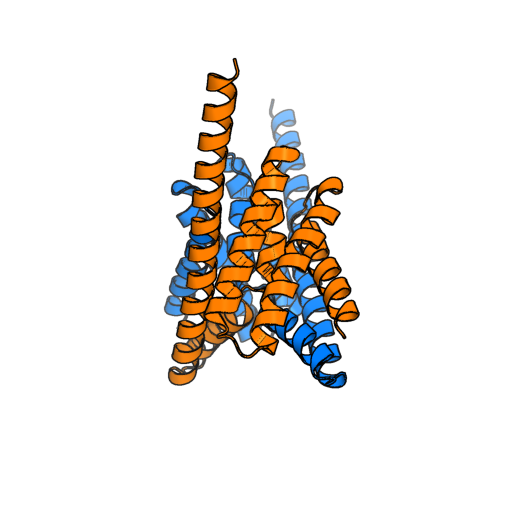156 8.078 1 75.25 148 GLU B O 1
ATOM 2359 N N . GLY B 1 149 ? 25.703 31.906 9.258 1 58 149 GLY B N 1
ATOM 2360 C CA . GLY B 1 149 ? 25.156 33.094 9.859 1 58 149 GLY B CA 1
ATOM 2361 C C . GLY B 1 149 ? 25.875 33.5 11.133 1 58 149 GLY B C 1
ATOM 2362 O O . GLY B 1 149 ? 26.578 32.688 11.742 1 58 149 GLY B O 1
#

Nearest PDB structures (foldseek):
  8e0o-assembly1_C  TM=3.189E-01  e=4.884E-01  synthetic construct
  8fbi-assembly1_A-3  TM=3.802E-01  e=8.837E-01  synthetic construct
  6xr2-assembly2_F  TM=2.788E-01  e=5.234E+00  synthetic construct
  8e0o-assembly1_B  TM=2.875E-01  e=9.470E+00  synthetic construct
  8e0o-assembly1_C  TM=3.191E-01  e=4.884E-01  synthetic construct

Secondary structure (DSSP, 8-state):
-HHHHHHHHHHHHHHHHHHTT--HHHHHHHHHHHHHHHHHHHHHHHTT--HHHHHHHHHHHHHHHHHHHHHHHT--HHHHHHHHHGGGS-HHHHHHHHHHHHTT-HHHHHHHHHHHHHHHHHHHHHHHHHHHHHHHHHHHHHHHHHHH-/-HHHHHHHHHHHHHHHHHHTT--HHHHHHHHHHHHHHHHHHHHHHHTT--HHHHHHHHHHHHHHHHHHHHHHHT--HHHHHHHHHGGGS-HHHHHHHHHHHHTT-HHHHHHHHHHHHHHHHHHHHHHHHHHHHHHHHHHHHHHHHHHH-

Foldseek 3Di:
DLVCLLVVQLVQLLVVLVVVPHDPVCSNVLSVLQSQLSSQLVVCVVVVHDNLQSLLQSLLSSLLSLVVCCVVVVHDSCSNSVSNCVVQQVPVLVVQLVVCVVVVVNVSNVVSVVVNVSSVVSNVNSNVVSVVVVVVVVVVVVVVVVVVD/DLVCLLVVQLVQLLVVLVVVPHDPVCSNVLSVLQSQLSSQLVVCVVVVHDNLQSLLQSLLSSLLSLVVCCVVVVHDSCSNSVSNCVVQQVPVLVVQLVVCVVVVVNVSNVVSVVVNVSSVVSNVNSNVVSVVVVVVVVVVVVVVVVVVD

Radius of gyration: 19.73 Å; Cα contacts (8 Å, |Δi|>4): 441; chains: 2; bounding box: 62×60×43 Å